Protein AF-A0A1E3W5B1-F1 (afdb_monomer)

Radius of gyration: 24.75 Å; Cα contacts (8 Å, |Δi|>4): 120; chains: 1; bounding box: 53×72×86 Å

Solvent-accessible surface area (backbone atoms only — not comparable to full-atom values): 10137 Å² total; per-residue (Å²): 120,73,72,61,54,55,68,72,64,41,60,76,77,56,90,62,37,75,67,52,51,51,52,49,50,53,50,48,67,54,45,44,39,17,53,52,32,38,52,52,51,51,52,51,52,50,51,52,52,49,53,50,52,49,29,54,76,68,72,66,50,91,60,82,78,82,65,71,87,73,70,74,69,62,62,66,54,56,54,52,40,53,50,20,50,61,38,34,74,42,81,63,70,65,6,44,53,19,26,20,51,30,25,42,45,46,53,56,26,26,54,44,15,50,50,51,53,55,58,75,42,65,90,49,95,59,39,69,62,54,53,50,52,51,51,50,39,38,73,75,35,66,67,51,36,51,56,36,16,53,54,18,57,44,39,64,77,64,41,56,68,62,60,75,64,55,72,80,82,76,81,72,78,87,77,85,79,83,133

Organism: NCBI:txid1774968

Secondary structure (DSSP, 8-state):
-HHHHHHHTTTTTSS--HHHHHHHHHHHHHHHHHHHHHHHHHHHHHHHHHHHHHHHHTT--SSPPP-GGG----THHHHHHHHHHHHHTSSSHHHHHHHHHHHHHHHHHHHHHHHHHHHHTTT-TTHHHHHHHHHHHHHH-HHHHHHHHHHHHHHHHH-HHHHHTPPP-----------

Mean predicted aligned error: 12.01 Å

Sequence (179 aa):
MLPLIHDTLGANEGVWTEEATENLRMLLTRALPAVIAIVWITIALFNMWLAGTIAKGSGHALRPWPDFHTLEIPNVMVIAFALSLALSFLPGIVGLVATGFAGAFLIAYLLQGLAVIHFYTLGMPFRTAMLAVLYFAVLFLGWVAIIVAILGLGEPVFGLRARGNAPPSQDIPDNDKHD

Foldseek 3Di:
DVVVVCVVVCVCPPDDDPVNVVVVVVVCQLQVLLVVLLVVVVVVVVVVVVVQVVCVVVVNPPDDDDDPLPDDDAPVVLVVLVVLVVQLPDDDDSVSVSSNVNSNLLVVLLVQLLSVVVVVLPPPPCSVVVNVVLVVCVVVPVVSSNVSSVSSSVCNVPVVVVVVPDDPPPPPPPPPPDD

pLDDT: mean 78.86, std 13.5, range [42.41, 94.81]

Structure (mmCIF, N/CA/C/O backbone):
data_AF-A0A1E3W5B1-F1
#
_entry.id   AF-A0A1E3W5B1-F1
#
loop_
_atom_site.group_PDB
_atom_site.id
_atom_site.type_symbol
_atom_site.label_atom_id
_atom_site.label_alt_id
_atom_site.label_comp_id
_atom_site.label_asym_id
_atom_site.label_entity_id
_atom_site.label_seq_id
_atom_site.pdbx_PDB_ins_code
_atom_site.Cartn_x
_atom_site.Cartn_y
_atom_site.Cartn_z
_atom_site.occupancy
_atom_site.B_iso_or_equiv
_atom_site.auth_seq_id
_atom_site.auth_comp_id
_atom_site.auth_asym_id
_atom_site.auth_atom_id
_atom_site.pdbx_PDB_model_num
ATOM 1 N N . MET A 1 1 ? 18.157 29.696 -39.943 1.00 52.31 1 MET A N 1
ATOM 2 C CA . MET A 1 1 ? 18.456 30.371 -38.659 1.00 52.31 1 MET A CA 1
ATOM 3 C C . MET A 1 1 ? 17.865 29.634 -37.454 1.00 52.31 1 MET A C 1
ATOM 5 O O . MET A 1 1 ? 18.548 29.557 -36.451 1.00 52.31 1 MET A O 1
ATOM 9 N N . LEU A 1 2 ? 16.661 29.045 -37.536 1.00 58.84 2 LEU A N 1
ATOM 10 C CA . LEU A 1 2 ? 16.065 28.266 -36.434 1.00 58.84 2 LEU A CA 1
ATOM 11 C C . LEU A 1 2 ? 16.728 26.899 -36.095 1.00 58.84 2 LEU A C 1
ATOM 13 O O . LEU A 1 2 ? 16.769 26.575 -34.913 1.00 58.84 2 LEU A O 1
ATOM 17 N N . PRO A 1 3 ? 17.289 26.109 -37.042 1.00 60.03 3 PRO A N 1
ATOM 18 C CA . PRO A 1 3 ? 17.898 24.814 -36.695 1.00 60.03 3 PRO A CA 1
ATOM 19 C C . PRO A 1 3 ? 19.236 24.948 -35.952 1.00 60.03 3 PRO A C 1
ATOM 21 O O . PRO A 1 3 ? 19.587 24.079 -35.169 1.00 60.03 3 PRO A O 1
ATOM 24 N N . LEU A 1 4 ? 19.942 26.074 -36.119 1.00 61.53 4 LEU A N 1
ATOM 25 C CA . LEU A 1 4 ? 21.225 26.313 -35.450 1.00 61.53 4 LEU A CA 1
ATOM 26 C C . LEU A 1 4 ? 21.062 26.526 -33.934 1.00 61.53 4 LEU A C 1
ATOM 28 O O . LEU A 1 4 ? 21.971 26.226 -33.173 1.00 61.53 4 LEU A O 1
ATOM 32 N N . ILE A 1 5 ? 19.898 27.018 -33.491 1.00 60.03 5 ILE A N 1
ATOM 33 C CA . ILE A 1 5 ? 19.617 27.274 -32.070 1.00 60.03 5 ILE A CA 1
ATOM 34 C C . ILE A 1 5 ? 19.398 25.952 -31.316 1.00 60.03 5 ILE A C 1
ATOM 36 O O . ILE A 1 5 ? 19.828 25.826 -30.172 1.00 60.03 5 ILE A O 1
ATOM 40 N N . HIS A 1 6 ? 18.799 24.948 -31.969 1.00 58.06 6 HIS A N 1
ATOM 41 C CA . HIS A 1 6 ? 18.579 23.619 -31.389 1.00 58.06 6 HIS A CA 1
ATOM 42 C C . HIS A 1 6 ? 19.892 22.873 -31.105 1.00 58.06 6 HIS A C 1
ATOM 44 O O . HIS A 1 6 ? 20.027 22.291 -30.029 1.00 58.06 6 HIS A O 1
ATOM 50 N N . ASP A 1 7 ? 20.872 22.963 -32.009 1.00 62.00 7 ASP A N 1
ATOM 51 C CA . ASP A 1 7 ? 22.178 22.314 -31.833 1.00 62.00 7 ASP A CA 1
ATOM 52 C C . ASP A 1 7 ? 23.061 23.043 -30.801 1.00 62.00 7 ASP A C 1
ATOM 54 O O . ASP A 1 7 ? 23.791 22.407 -30.046 1.00 62.00 7 ASP A O 1
ATOM 58 N N . THR A 1 8 ? 22.965 24.376 -30.691 1.00 61.03 8 THR A N 1
ATOM 59 C CA . THR A 1 8 ? 23.765 25.163 -29.725 1.00 61.03 8 THR A CA 1
ATOM 60 C C . THR A 1 8 ? 23.281 25.090 -28.273 1.00 61.03 8 THR A C 1
ATOM 62 O O . THR A 1 8 ? 24.035 25.439 -27.367 1.00 61.03 8 THR A O 1
ATOM 65 N N . LEU A 1 9 ? 22.037 24.661 -28.029 1.00 61.06 9 LEU A N 1
ATOM 66 C CA . LEU A 1 9 ? 21.445 24.591 -26.685 1.00 61.06 9 LEU A CA 1
ATOM 67 C C . LEU A 1 9 ? 21.727 23.271 -25.954 1.00 61.06 9 LEU A C 1
ATOM 69 O O . LEU A 1 9 ? 21.214 23.076 -24.853 1.00 61.06 9 LEU A O 1
ATOM 73 N N . GLY A 1 10 ? 22.503 22.353 -26.544 1.00 55.62 10 GLY A N 1
ATOM 74 C CA . GLY A 1 10 ? 22.766 21.048 -25.933 1.00 55.62 10 GLY A CA 1
ATOM 75 C C . GLY A 1 10 ? 21.481 20.262 -25.651 1.00 55.62 10 GLY A C 1
ATOM 76 O O . GLY A 1 10 ? 21.458 19.428 -24.750 1.00 55.62 10 GLY A O 1
ATOM 77 N N . ALA A 1 11 ? 20.404 20.522 -26.407 1.00 58.53 11 ALA A N 1
ATOM 78 C CA . ALA A 1 11 ? 19.101 19.877 -26.223 1.00 58.53 11 ALA A CA 1
ATOM 79 C C . ALA A 1 11 ? 19.184 18.343 -26.345 1.00 58.53 11 ALA A C 1
ATOM 81 O O . ALA A 1 11 ? 18.352 17.637 -25.782 1.00 58.53 11 ALA A O 1
ATOM 82 N N . ASN A 1 12 ? 20.228 17.847 -27.018 1.00 56.19 12 ASN A N 1
ATOM 83 C CA . ASN A 1 12 ? 20.530 16.428 -27.191 1.00 56.19 12 ASN A CA 1
ATOM 84 C C . ASN A 1 12 ? 21.587 15.908 -26.186 1.00 56.19 12 ASN A C 1
ATOM 86 O O . ASN A 1 12 ? 21.781 14.700 -26.085 1.00 56.19 12 ASN A O 1
ATOM 90 N N . GLU A 1 13 ? 22.273 16.789 -25.444 1.00 62.12 13 GLU A N 1
ATOM 91 C CA . GLU A 1 13 ? 23.395 16.446 -24.545 1.00 62.12 13 GLU A CA 1
ATOM 92 C C . GLU A 1 13 ? 23.054 16.535 -23.045 1.00 62.12 13 GLU A C 1
ATOM 94 O O . GLU A 1 13 ? 23.865 16.166 -22.197 1.00 62.12 13 GLU A O 1
ATOM 99 N N . GLY A 1 14 ? 21.845 16.966 -22.677 1.00 65.44 14 GLY A N 1
ATOM 100 C CA . GLY A 1 14 ? 21.437 17.108 -21.279 1.00 65.44 14 GLY A CA 1
ATOM 101 C C . GLY A 1 14 ? 20.090 16.455 -20.984 1.00 65.44 14 GLY A C 1
ATOM 102 O O . GLY A 1 14 ? 19.049 16.959 -21.388 1.00 65.44 14 GLY A O 1
ATOM 103 N N . VAL A 1 15 ? 20.101 15.374 -20.199 1.00 62.16 15 VAL A N 1
ATOM 104 C CA . VAL A 1 15 ? 18.938 14.755 -19.518 1.00 62.16 15 VAL A CA 1
ATOM 105 C C . VAL A 1 15 ? 17.941 13.977 -20.401 1.00 62.16 15 VAL A C 1
ATOM 107 O O . VAL A 1 15 ? 17.484 12.922 -19.967 1.00 62.16 15 VAL A O 1
ATOM 110 N N . TRP A 1 16 ? 17.626 14.414 -21.623 1.00 68.38 16 TRP A N 1
ATOM 111 C CA . TRP A 1 16 ? 16.605 13.782 -22.481 1.00 68.38 16 TRP A CA 1
ATOM 112 C C . TRP A 1 16 ? 17.211 13.011 -23.664 1.00 68.38 16 TRP A C 1
ATOM 114 O O . TRP A 1 16 ? 16.984 13.350 -24.821 1.00 68.38 16 TRP A O 1
ATOM 124 N N . THR A 1 17 ? 17.994 11.968 -23.384 1.00 82.88 17 THR A N 1
ATOM 125 C CA . THR A 1 17 ? 18.514 11.072 -24.433 1.00 82.88 17 THR A CA 1
ATOM 126 C C . THR A 1 17 ? 17.414 10.146 -24.977 1.00 82.88 17 THR A C 1
ATOM 128 O O . THR A 1 17 ? 16.441 9.845 -24.279 1.00 82.88 17 THR A O 1
ATOM 131 N N . GLU A 1 18 ? 17.557 9.643 -26.210 1.00 81.69 18 GLU A N 1
ATOM 132 C CA . GLU A 1 18 ? 16.629 8.636 -26.769 1.00 81.69 18 GLU A CA 1
ATOM 133 C C . GLU A 1 18 ? 16.539 7.394 -25.866 1.00 81.69 18 GLU A C 1
ATOM 135 O O . GLU A 1 18 ? 15.459 6.866 -25.609 1.00 81.69 18 GLU A O 1
ATOM 140 N N . GLU A 1 19 ? 17.663 6.997 -25.272 1.00 84.81 19 GLU A N 1
ATOM 141 C CA . GLU A 1 19 ? 17.716 5.922 -24.284 1.00 84.81 19 GLU A CA 1
ATOM 142 C C . GLU A 1 19 ? 16.933 6.263 -23.002 1.00 84.81 19 GLU A C 1
ATOM 144 O O . GLU A 1 19 ? 16.160 5.442 -22.505 1.00 84.81 19 GLU A O 1
ATOM 149 N N . ALA A 1 20 ? 17.080 7.483 -22.469 1.00 85.50 20 ALA A N 1
ATOM 150 C CA . ALA A 1 20 ? 16.348 7.921 -21.280 1.00 85.50 20 ALA A CA 1
ATOM 151 C C . ALA A 1 20 ? 14.834 7.979 -21.530 1.00 85.50 20 ALA A C 1
ATOM 153 O O . ALA A 1 20 ? 14.051 7.592 -20.659 1.00 85.50 20 ALA A O 1
ATOM 154 N N . THR A 1 21 ? 14.414 8.420 -22.718 1.00 87.00 21 THR A N 1
ATOM 155 C CA . THR A 1 21 ? 12.992 8.481 -23.082 1.00 87.00 21 THR A CA 1
ATOM 156 C C . THR A 1 21 ? 12.381 7.091 -23.250 1.00 87.00 21 THR A C 1
ATOM 158 O O . THR A 1 21 ? 11.285 6.857 -22.735 1.00 87.00 21 THR A O 1
ATOM 161 N N . GLU A 1 22 ? 13.087 6.139 -23.866 1.00 88.81 22 GLU A N 1
ATOM 162 C CA . GLU A 1 22 ? 12.605 4.759 -24.001 1.00 88.81 22 GLU A CA 1
ATOM 163 C C . GLU A 1 22 ? 12.557 4.033 -22.647 1.00 88.81 22 GLU A C 1
ATOM 165 O O . GLU A 1 22 ? 11.561 3.380 -22.320 1.00 88.81 22 GLU A O 1
ATOM 170 N N . ASN A 1 23 ? 13.569 4.222 -21.796 1.00 88.75 23 ASN A N 1
ATOM 171 C CA . ASN A 1 23 ? 13.571 3.680 -20.436 1.00 88.75 23 ASN A CA 1
ATOM 172 C C . ASN A 1 23 ? 12.419 4.249 -19.597 1.00 88.75 23 ASN A C 1
ATOM 174 O O . ASN A 1 23 ? 11.694 3.495 -18.942 1.00 88.75 23 ASN A O 1
ATOM 178 N N . LEU A 1 24 ? 12.195 5.566 -19.650 1.00 88.56 24 LEU A N 1
ATOM 179 C CA . LEU A 1 24 ? 11.075 6.210 -18.966 1.00 88.56 24 LEU A CA 1
ATOM 180 C C . LEU A 1 24 ? 9.736 5.683 -19.486 1.00 88.56 24 LEU A C 1
ATOM 182 O O . LEU A 1 24 ? 8.854 5.355 -18.695 1.00 88.56 24 LEU A O 1
ATOM 186 N N . ARG A 1 25 ? 9.583 5.547 -20.805 1.00 90.38 25 ARG A N 1
ATOM 187 C CA . ARG A 1 25 ? 8.377 4.996 -21.426 1.00 90.38 25 ARG A CA 1
ATOM 188 C C . ARG A 1 25 ? 8.104 3.572 -20.952 1.00 90.38 25 ARG A C 1
ATOM 190 O O . ARG A 1 25 ? 6.962 3.269 -20.596 1.00 90.38 25 ARG A O 1
ATOM 197 N N . MET A 1 26 ? 9.119 2.711 -20.916 1.00 88.00 26 MET A N 1
ATOM 198 C CA . MET A 1 26 ? 8.985 1.348 -20.399 1.00 88.00 26 MET A CA 1
ATOM 199 C C . MET A 1 26 ? 8.575 1.335 -18.927 1.00 88.00 26 MET A C 1
ATOM 201 O O . MET A 1 26 ? 7.645 0.611 -18.561 1.00 88.00 26 MET A O 1
ATOM 205 N N . LEU A 1 27 ? 9.233 2.144 -18.092 1.00 88.06 27 LEU A N 1
ATOM 206 C CA . LEU A 1 27 ? 8.927 2.246 -16.665 1.00 88.06 27 LEU A CA 1
ATOM 207 C C . LEU A 1 27 ? 7.495 2.728 -16.434 1.00 88.06 27 LEU A C 1
ATOM 209 O O . LEU A 1 27 ? 6.751 2.084 -15.695 1.00 88.06 27 LEU A O 1
ATOM 213 N N . LEU A 1 28 ? 7.081 3.803 -17.107 1.00 88.62 28 LEU A N 1
ATOM 214 C CA . LEU A 1 28 ? 5.722 4.329 -17.016 1.00 88.62 28 LEU A CA 1
ATOM 215 C C . LEU A 1 28 ? 4.711 3.284 -17.484 1.00 88.62 28 LEU A C 1
ATOM 217 O O . LEU A 1 28 ? 3.784 2.969 -16.750 1.00 88.62 28 LEU A O 1
ATOM 221 N N . THR A 1 29 ? 4.914 2.673 -18.651 1.00 90.25 29 THR A N 1
ATOM 222 C CA . THR A 1 29 ? 3.971 1.684 -19.199 1.00 90.25 29 THR A CA 1
ATOM 223 C C . THR A 1 29 ? 3.791 0.486 -18.265 1.00 90.25 29 THR A C 1
ATOM 225 O O . THR A 1 29 ? 2.669 0.019 -18.082 1.00 90.25 29 THR A O 1
ATOM 228 N N . ARG A 1 30 ? 4.869 0.007 -17.629 1.00 88.81 30 ARG A N 1
ATOM 229 C CA . ARG A 1 30 ? 4.801 -1.115 -16.681 1.00 88.81 30 ARG A CA 1
ATOM 230 C C . ARG A 1 30 ? 4.226 -0.725 -15.324 1.00 88.81 30 ARG A C 1
ATOM 232 O O . ARG A 1 30 ? 3.493 -1.521 -14.749 1.00 88.81 30 ARG A O 1
ATOM 239 N N . ALA A 1 31 ? 4.543 0.461 -14.808 1.00 88.44 31 ALA A N 1
ATOM 240 C CA . ALA A 1 31 ? 4.107 0.899 -13.482 1.00 88.44 31 ALA A CA 1
ATOM 241 C C . ALA A 1 31 ? 2.675 1.459 -13.470 1.00 88.44 31 ALA A C 1
ATOM 243 O O . ALA A 1 31 ? 1.987 1.362 -12.452 1.00 88.44 31 ALA A O 1
ATOM 244 N N . LEU A 1 32 ? 2.211 2.019 -14.592 1.00 91.94 32 LEU A N 1
ATOM 245 C CA . LEU A 1 32 ? 0.909 2.678 -14.720 1.00 91.94 32 LEU A CA 1
ATOM 246 C C . LEU A 1 32 ? -0.261 1.830 -14.195 1.00 91.94 32 LEU A C 1
ATOM 248 O O . LEU A 1 32 ? -1.027 2.360 -13.391 1.00 91.94 32 LEU A O 1
ATOM 252 N N . PRO A 1 33 ? -0.408 0.537 -14.553 1.00 92.75 33 PRO A N 1
ATOM 253 C CA . PRO A 1 33 ? -1.506 -0.279 -14.039 1.00 92.75 33 PRO A CA 1
ATOM 254 C C . PRO A 1 33 ? -1.541 -0.362 -12.509 1.00 92.75 33 PRO A C 1
ATOM 256 O O . PRO A 1 33 ? -2.614 -0.239 -11.919 1.00 92.75 33 PRO A O 1
ATOM 259 N N . ALA A 1 34 ? -0.382 -0.521 -11.858 1.00 92.56 34 ALA A N 1
ATOM 260 C CA . ALA A 1 34 ? -0.300 -0.566 -10.398 1.00 92.56 34 ALA A CA 1
ATOM 261 C C . ALA A 1 34 ? -0.676 0.781 -9.779 1.00 92.56 34 ALA A C 1
ATOM 263 O O . ALA A 1 34 ? -1.476 0.821 -8.848 1.00 92.56 34 ALA A O 1
ATOM 264 N N . VAL A 1 35 ? -0.139 1.884 -10.310 1.00 92.12 35 VAL A N 1
ATOM 265 C CA . VAL A 1 35 ? -0.437 3.238 -9.817 1.00 92.12 35 VAL A CA 1
ATOM 266 C C . VAL A 1 35 ? -1.930 3.538 -9.936 1.00 92.12 35 VAL A C 1
ATOM 268 O O . VAL A 1 35 ? -2.542 4.007 -8.979 1.00 92.12 35 VAL A O 1
ATOM 271 N N . ILE A 1 36 ? -2.536 3.213 -11.079 1.00 94.50 36 ILE A N 1
ATOM 272 C CA . ILE A 1 36 ? -3.972 3.390 -11.314 1.00 94.50 36 ILE A CA 1
ATOM 273 C C . ILE A 1 36 ? -4.782 2.566 -10.309 1.00 94.50 36 ILE A C 1
ATOM 275 O O . ILE A 1 36 ? -5.696 3.105 -9.687 1.00 94.50 36 ILE A O 1
ATOM 279 N N . ALA A 1 37 ? -4.436 1.292 -10.103 1.00 94.19 37 ALA A N 1
ATOM 280 C CA . ALA A 1 37 ? -5.117 0.439 -9.130 1.00 94.19 37 ALA A CA 1
ATOM 281 C C . ALA A 1 37 ? -5.020 1.002 -7.703 1.00 94.19 37 ALA A C 1
ATOM 283 O O . ALA A 1 37 ? -6.032 1.096 -7.007 1.00 94.19 37 ALA A O 1
ATOM 284 N N . ILE A 1 38 ? -3.826 1.438 -7.292 1.00 92.12 38 ILE A N 1
ATOM 285 C CA . ILE A 1 38 ? -3.575 2.058 -5.986 1.00 92.12 38 ILE A CA 1
ATOM 286 C C . ILE A 1 38 ? -4.458 3.294 -5.792 1.00 92.12 38 ILE A C 1
ATOM 288 O O . ILE A 1 38 ? -5.150 3.406 -4.778 1.00 92.12 38 ILE A O 1
ATOM 292 N N . VAL A 1 39 ? -4.463 4.207 -6.767 1.00 92.31 39 VAL A N 1
ATOM 293 C CA . VAL A 1 39 ? -5.248 5.446 -6.709 1.00 92.31 39 VAL A CA 1
ATOM 294 C C . VAL A 1 39 ? -6.739 5.133 -6.615 1.00 92.31 39 VAL A C 1
ATOM 296 O O . VAL A 1 39 ? -7.412 5.643 -5.721 1.00 92.31 39 VAL A O 1
ATOM 299 N N . TRP A 1 40 ? -7.255 4.250 -7.472 1.00 94.81 40 TRP A N 1
ATOM 300 C CA . TRP A 1 40 ? -8.677 3.900 -7.477 1.00 94.81 40 TRP A CA 1
ATOM 301 C C . TRP A 1 40 ? -9.138 3.241 -6.184 1.00 94.81 40 TRP A C 1
ATOM 303 O O . TRP A 1 40 ? -10.192 3.602 -5.663 1.00 94.81 40 TRP A O 1
ATOM 313 N N . ILE A 1 41 ? -8.356 2.311 -5.639 1.00 92.88 41 ILE A N 1
ATOM 314 C CA . ILE A 1 41 ? -8.695 1.650 -4.376 1.00 92.88 41 ILE A CA 1
ATOM 315 C C . ILE A 1 41 ? -8.644 2.650 -3.226 1.00 92.88 41 ILE A C 1
ATOM 317 O O . ILE A 1 41 ? -9.540 2.657 -2.387 1.00 92.88 41 ILE A O 1
ATOM 321 N N . THR A 1 42 ? -7.656 3.545 -3.214 1.00 89.31 42 THR A N 1
ATOM 322 C CA . THR A 1 42 ? -7.558 4.605 -2.202 1.00 89.31 42 THR A CA 1
ATOM 323 C C . THR A 1 42 ? -8.779 5.525 -2.245 1.00 89.31 42 THR A C 1
ATOM 325 O O . THR A 1 42 ? -9.386 5.787 -1.207 1.00 89.31 42 THR A O 1
ATOM 328 N N . ILE A 1 43 ? -9.196 5.957 -3.439 1.00 93.00 43 ILE A N 1
ATOM 329 C CA . ILE A 1 43 ? -10.410 6.764 -3.629 1.00 93.00 43 ILE A CA 1
ATOM 330 C C . ILE A 1 43 ? -11.649 5.989 -3.170 1.00 93.00 43 ILE A C 1
ATOM 332 O O . ILE A 1 43 ? -12.480 6.535 -2.450 1.00 93.00 43 ILE A O 1
ATOM 336 N N . ALA A 1 44 ? -11.779 4.715 -3.543 1.00 92.44 44 ALA A N 1
ATOM 337 C CA . ALA A 1 44 ? -12.920 3.889 -3.156 1.00 92.44 44 ALA A CA 1
ATOM 338 C C . ALA A 1 44 ? -13.016 3.716 -1.630 1.00 92.44 44 ALA A C 1
ATOM 340 O O . ALA A 1 44 ? -14.097 3.866 -1.060 1.00 92.44 44 ALA A O 1
ATOM 341 N N . LEU A 1 45 ? -11.888 3.468 -0.960 1.00 89.88 45 LEU A N 1
ATOM 342 C CA . LEU A 1 45 ? -11.801 3.376 0.499 1.00 89.88 45 LEU A CA 1
ATOM 343 C C . LEU A 1 45 ? -12.165 4.700 1.171 1.00 89.88 45 LEU A C 1
ATOM 345 O O . LEU A 1 45 ? -12.933 4.710 2.133 1.00 89.88 45 LEU A O 1
ATOM 349 N N . PHE A 1 46 ? -11.651 5.814 0.648 1.00 87.38 46 PHE A N 1
ATOM 350 C CA . PHE A 1 46 ? -11.980 7.143 1.147 1.00 87.38 46 PHE A CA 1
ATOM 351 C C . PHE A 1 46 ? -13.473 7.447 0.992 1.00 87.38 46 PHE A C 1
ATOM 353 O O . PHE A 1 46 ? -14.115 7.875 1.948 1.00 87.38 46 PHE A O 1
ATOM 360 N N . ASN A 1 47 ? -14.051 7.145 -0.171 1.00 92.81 47 ASN A N 1
ATOM 361 C CA . ASN A 1 47 ? -15.478 7.311 -0.431 1.00 92.81 47 ASN A CA 1
ATOM 362 C C . ASN A 1 47 ? -16.325 6.443 0.504 1.00 92.81 47 ASN A C 1
ATOM 364 O O . ASN A 1 47 ? -17.319 6.922 1.046 1.00 92.81 47 ASN A O 1
ATOM 368 N N . MET A 1 48 ? -15.923 5.191 0.742 1.00 88.25 48 MET A N 1
ATOM 369 C CA . MET A 1 48 ? -16.604 4.295 1.678 1.00 88.25 48 MET A CA 1
ATOM 370 C C . MET A 1 48 ? -16.554 4.840 3.110 1.00 88.25 48 MET A C 1
ATOM 372 O O . MET A 1 48 ? -17.577 4.875 3.795 1.00 88.25 48 MET A O 1
ATOM 376 N N . TRP A 1 49 ? -15.386 5.306 3.557 1.00 87.75 49 TRP A N 1
ATOM 377 C CA . TRP A 1 49 ? -15.212 5.924 4.871 1.00 87.75 49 TRP A CA 1
ATOM 378 C C . TRP A 1 49 ? -16.046 7.202 5.029 1.00 87.75 49 TRP A C 1
ATOM 380 O O . TRP A 1 49 ? -16.720 7.383 6.049 1.00 87.75 49 TRP A O 1
ATOM 390 N N . LEU A 1 50 ? -16.045 8.066 4.013 1.00 87.06 50 LEU A N 1
ATOM 391 C CA . LEU A 1 50 ? -16.789 9.320 4.016 1.00 87.06 50 LEU A CA 1
ATOM 392 C C . LEU A 1 50 ? -18.298 9.061 4.046 1.00 87.06 50 LEU A C 1
ATOM 394 O O . LEU A 1 50 ? -18.993 9.598 4.908 1.00 87.06 50 LEU A O 1
ATOM 398 N N . ALA A 1 51 ? -18.793 8.175 3.176 1.00 87.50 51 ALA A N 1
ATOM 399 C CA . ALA A 1 51 ? -20.193 7.757 3.156 1.00 87.50 51 ALA A CA 1
ATOM 400 C C . ALA A 1 51 ? -20.629 7.185 4.511 1.00 87.50 51 ALA A C 1
ATOM 402 O O . ALA A 1 51 ? -21.693 7.521 5.022 1.00 87.50 51 ALA A O 1
ATOM 403 N N . GLY A 1 52 ? -19.774 6.376 5.134 1.00 86.38 52 GLY A N 1
ATOM 404 C CA . GLY A 1 52 ? -19.988 5.839 6.469 1.00 86.38 52 GLY A CA 1
ATOM 405 C C . GLY A 1 52 ? -20.095 6.873 7.575 1.00 86.38 52 GLY A C 1
ATOM 406 O O . GLY A 1 52 ? -20.987 6.807 8.420 1.00 86.38 52 GLY A O 1
ATOM 407 N N . THR A 1 53 ? -19.173 7.831 7.573 1.00 85.62 53 THR A N 1
ATOM 408 C CA . THR A 1 53 ? -19.127 8.917 8.555 1.00 85.62 53 THR A CA 1
ATOM 409 C C . THR A 1 53 ? -20.362 9.805 8.432 1.00 85.62 53 THR A C 1
ATOM 411 O O . THR A 1 53 ? -21.000 10.109 9.440 1.00 85.62 53 THR A O 1
ATOM 414 N N . ILE A 1 54 ? -20.752 10.142 7.200 1.00 88.00 54 ILE A N 1
ATOM 415 C CA . ILE A 1 54 ? -21.971 10.903 6.918 1.00 88.00 54 ILE A CA 1
ATOM 416 C C . ILE A 1 54 ? -23.205 10.104 7.352 1.00 88.00 54 ILE A C 1
ATOM 418 O O . ILE A 1 54 ? -24.011 10.623 8.114 1.00 88.00 54 ILE A O 1
ATOM 422 N N . ALA A 1 55 ? -23.335 8.829 6.972 1.00 89.38 55 ALA A N 1
ATOM 423 C CA . ALA A 1 55 ? -24.492 8.003 7.334 1.00 89.38 55 ALA A CA 1
ATOM 424 C C . ALA A 1 55 ? -24.684 7.871 8.855 1.00 89.38 55 ALA A C 1
ATOM 426 O O . ALA A 1 55 ? -25.816 7.934 9.339 1.00 89.38 55 ALA A O 1
ATOM 427 N N . LYS A 1 56 ? -23.586 7.740 9.617 1.00 86.00 56 LYS A N 1
ATOM 428 C CA . LYS A 1 56 ? -23.610 7.776 11.088 1.00 86.00 56 LYS A CA 1
ATOM 429 C C . LYS A 1 56 ? -24.073 9.126 11.621 1.00 86.00 56 LYS A C 1
ATOM 431 O O . LYS A 1 56 ? -24.964 9.163 12.461 1.00 86.00 56 LYS A O 1
ATOM 436 N N . GLY A 1 57 ? -23.471 10.217 11.141 1.00 86.38 57 GLY A N 1
ATOM 437 C CA . GLY A 1 57 ? -23.808 11.574 11.577 1.00 86.38 57 GLY A CA 1
ATOM 438 C C . GLY A 1 57 ? -25.244 11.970 11.229 1.00 86.38 57 GLY A C 1
ATOM 439 O O . GLY A 1 57 ? -25.888 12.687 11.985 1.00 86.38 57 GLY A O 1
ATOM 440 N N . SER A 1 58 ? -25.772 11.452 10.120 1.00 87.56 58 SER A N 1
ATOM 441 C CA . SER A 1 58 ? -27.140 11.685 9.661 1.00 87.56 58 SER A CA 1
ATOM 442 C C . SER A 1 58 ? -28.176 10.747 10.290 1.00 87.56 58 SER A C 1
ATOM 444 O O . SER A 1 58 ? -29.345 10.850 9.932 1.00 87.56 58 SER A O 1
ATOM 446 N N . GLY A 1 59 ? -27.790 9.804 11.158 1.00 83.81 59 GLY A N 1
ATOM 447 C CA . GLY A 1 59 ? -28.717 8.846 11.780 1.00 83.81 59 GLY A CA 1
ATOM 448 C C . GLY A 1 59 ? -29.321 7.801 10.827 1.00 83.81 59 GLY A C 1
ATOM 449 O O . GLY A 1 59 ? -30.205 7.053 11.227 1.00 83.81 59 GLY A O 1
ATOM 450 N N . HIS A 1 60 ? -28.837 7.716 9.584 1.00 83.12 60 HIS A N 1
ATOM 451 C CA . HIS A 1 60 ? -29.320 6.789 8.548 1.00 83.12 60 HIS A CA 1
ATOM 452 C C . HIS A 1 60 ? -28.430 5.540 8.410 1.00 83.12 60 HIS A C 1
ATOM 454 O O . HIS A 1 60 ? -28.471 4.834 7.401 1.00 83.12 60 HIS A O 1
ATOM 460 N N . ALA A 1 61 ? -27.580 5.262 9.400 1.00 80.62 61 ALA A N 1
ATOM 461 C CA . ALA A 1 61 ? -26.727 4.082 9.392 1.00 80.62 61 ALA A CA 1
ATOM 462 C C . ALA A 1 61 ? -27.575 2.804 9.544 1.00 80.62 61 ALA A C 1
ATOM 464 O O . ALA A 1 61 ? -27.995 2.453 10.641 1.00 80.62 61 ALA A O 1
ATOM 465 N N . LEU A 1 62 ? -27.793 2.091 8.432 1.00 78.62 62 LEU A N 1
ATOM 466 C CA . LEU A 1 62 ? -28.557 0.832 8.391 1.00 78.62 62 LEU A CA 1
ATOM 467 C C . LEU A 1 62 ? -27.906 -0.304 9.198 1.00 78.62 62 LEU A C 1
ATOM 469 O O . LEU A 1 62 ? -28.586 -1.228 9.635 1.00 78.62 62 LEU A O 1
ATOM 473 N N . ARG A 1 63 ? -26.581 -0.257 9.374 1.00 79.12 63 ARG A N 1
ATOM 474 C CA . ARG A 1 63 ? -25.799 -1.240 10.128 1.00 79.12 63 ARG A CA 1
ATOM 475 C C . ARG A 1 63 ? -24.758 -0.507 10.978 1.00 79.12 63 ARG A C 1
ATOM 477 O O . ARG A 1 63 ? -24.153 0.443 10.471 1.00 79.12 63 ARG A O 1
ATOM 484 N N . PRO A 1 64 ? -24.509 -0.932 12.2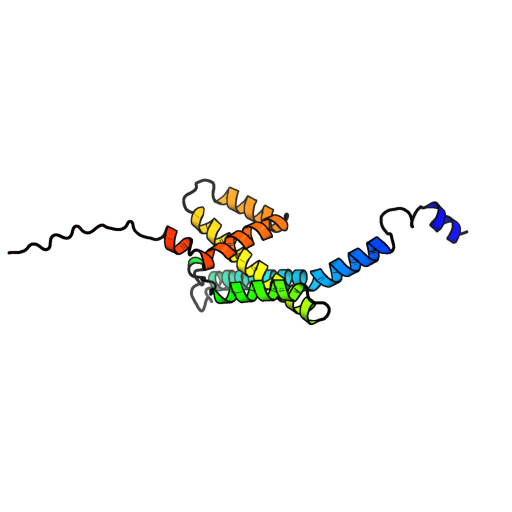34 1.00 78.88 64 PRO A N 1
ATOM 485 C CA . PRO A 1 64 ? -23.372 -0.438 12.999 1.00 78.88 64 PRO A CA 1
ATOM 486 C C . PRO A 1 64 ? -22.089 -0.645 12.196 1.00 78.88 64 PRO A C 1
ATOM 488 O O . PRO A 1 64 ? -21.940 -1.618 11.453 1.00 78.88 64 PRO A O 1
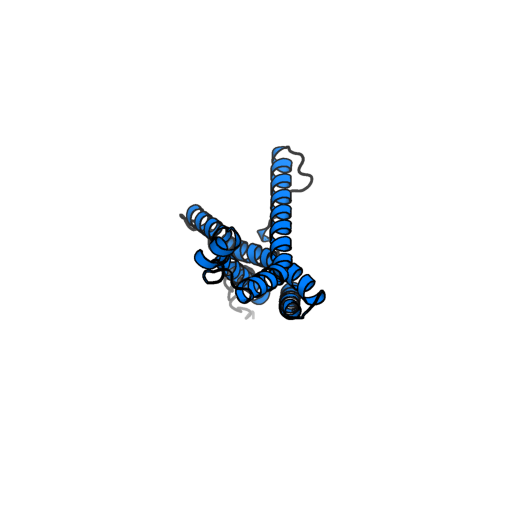ATOM 491 N N . TRP A 1 65 ? -21.184 0.317 12.306 1.00 72.94 65 TRP A N 1
ATOM 492 C CA . TRP A 1 65 ? -19.967 0.317 11.508 1.00 72.94 65 TRP A CA 1
ATOM 493 C C . TRP A 1 65 ? -19.134 -0.925 11.777 1.00 72.94 65 TRP A C 1
ATOM 495 O O . TRP A 1 65 ? -18.957 -1.264 12.948 1.00 72.94 65 TRP A O 1
ATOM 505 N N . PRO A 1 66 ? -18.611 -1.572 10.727 1.00 71.94 66 PRO A N 1
ATOM 506 C CA . PRO A 1 66 ? -17.743 -2.722 10.888 1.00 71.94 66 PRO A CA 1
ATOM 507 C C . PRO A 1 66 ? -16.564 -2.395 11.803 1.00 71.94 66 PRO A C 1
ATOM 509 O O . PRO A 1 66 ? -15.896 -1.372 11.626 1.00 71.94 66 PRO A O 1
ATOM 512 N N . ASP A 1 67 ? -16.311 -3.275 12.768 1.00 70.19 67 ASP A N 1
ATOM 513 C CA . ASP A 1 67 ? -15.097 -3.208 13.563 1.00 70.19 67 ASP A CA 1
ATOM 514 C C . ASP A 1 67 ? -13.924 -3.739 12.731 1.00 70.19 67 ASP A C 1
ATOM 516 O O . ASP A 1 67 ? -13.784 -4.943 12.499 1.00 70.19 67 ASP A O 1
ATOM 520 N N . PHE A 1 68 ? -13.075 -2.823 12.271 1.00 66.12 68 PHE A N 1
ATOM 521 C CA . PHE A 1 68 ? -11.894 -3.143 11.478 1.00 66.12 68 PHE A CA 1
ATOM 522 C C . PHE A 1 68 ? -10.844 -3.955 12.252 1.00 66.12 68 PHE A C 1
ATOM 524 O O . PHE A 1 68 ? -9.955 -4.526 11.624 1.00 66.12 68 PHE A O 1
ATOM 531 N N . HIS A 1 69 ? -10.947 -4.067 13.582 1.00 58.97 69 HIS A N 1
ATOM 532 C CA . HIS A 1 69 ? -10.085 -4.952 14.370 1.00 58.97 69 HIS A CA 1
ATOM 533 C C . HIS A 1 69 ? -10.326 -6.438 14.066 1.00 58.97 69 HIS A C 1
ATOM 535 O O . HIS A 1 69 ? -9.411 -7.243 14.224 1.00 58.97 69 HIS A O 1
ATOM 541 N N . THR A 1 70 ? -11.516 -6.782 13.565 1.00 64.69 70 THR A N 1
ATOM 542 C CA . THR A 1 70 ? -11.910 -8.156 13.202 1.00 64.69 70 THR A CA 1
ATOM 543 C C . THR A 1 70 ? -11.614 -8.523 11.744 1.00 64.69 70 THR A C 1
ATOM 545 O O . THR A 1 70 ? -11.925 -9.630 11.311 1.00 64.69 70 THR A O 1
ATOM 548 N N . LEU A 1 71 ? -11.023 -7.608 10.962 1.00 62.44 71 LEU A N 1
ATOM 549 C CA . LEU A 1 71 ? -10.621 -7.900 9.587 1.00 62.44 71 LEU A CA 1
ATOM 550 C C . LEU A 1 71 ? -9.424 -8.854 9.574 1.00 62.44 71 LEU A C 1
ATOM 552 O O . LEU A 1 71 ? -8.287 -8.463 9.853 1.00 62.44 71 LEU A O 1
ATOM 556 N N . GLU A 1 72 ? -9.691 -10.094 9.181 1.00 65.75 72 GLU A N 1
ATOM 557 C CA . GLU A 1 72 ? -8.683 -11.107 8.894 1.00 65.75 72 GLU A CA 1
ATOM 558 C C . GLU A 1 72 ? -8.597 -11.330 7.384 1.00 65.75 72 GLU A C 1
ATOM 560 O O . GLU A 1 72 ? -9.587 -11.639 6.717 1.00 65.75 72 GLU A O 1
ATOM 565 N N . ILE A 1 73 ? -7.400 -11.147 6.826 1.00 67.50 73 ILE A N 1
ATOM 566 C CA . ILE A 1 73 ? -7.136 -11.460 5.422 1.00 67.50 73 ILE A CA 1
ATOM 567 C C . ILE A 1 73 ? -6.829 -12.962 5.333 1.00 67.50 73 ILE A C 1
ATOM 569 O O . ILE A 1 73 ? -5.872 -13.402 5.971 1.00 67.50 73 ILE A O 1
ATOM 573 N N . PRO A 1 74 ? -7.577 -13.752 4.535 1.00 77.19 74 PRO A N 1
ATOM 574 C CA . PRO A 1 74 ? -7.316 -15.181 4.387 1.00 77.19 74 PRO A CA 1
ATOM 575 C C . PRO A 1 74 ? -5.900 -15.452 3.872 1.00 77.19 74 PRO A C 1
ATOM 577 O O . PRO A 1 74 ? -5.432 -14.776 2.952 1.00 77.19 74 PRO A O 1
ATOM 580 N N . ASN A 1 75 ? -5.255 -16.510 4.372 1.00 75.06 75 ASN A N 1
ATOM 581 C CA . ASN A 1 75 ? -3.891 -16.893 3.968 1.00 75.06 75 ASN A CA 1
ATOM 582 C C . ASN A 1 75 ? -3.755 -17.142 2.456 1.00 75.06 75 ASN A C 1
ATOM 584 O O . ASN A 1 75 ? -2.696 -16.904 1.878 1.00 75.06 75 ASN A O 1
ATOM 588 N N . VAL A 1 76 ? -4.844 -17.545 1.792 1.00 80.00 76 VAL A N 1
ATOM 589 C CA . VAL A 1 76 ? -4.912 -17.713 0.330 1.00 80.00 76 VAL A CA 1
ATOM 590 C C . VAL A 1 76 ? -4.541 -16.423 -0.410 1.00 80.00 76 VAL A C 1
ATOM 592 O O . VAL A 1 76 ? -3.935 -16.481 -1.480 1.00 80.00 76 VAL A O 1
ATOM 595 N N . MET A 1 77 ? -4.820 -15.252 0.167 1.00 83.44 77 MET A N 1
ATOM 596 C CA . MET A 1 77 ? -4.504 -13.977 -0.479 1.00 83.44 77 MET A CA 1
ATOM 597 C C . MET A 1 77 ? -3.008 -13.673 -0.503 1.00 83.44 77 MET A C 1
ATOM 599 O O . MET A 1 77 ? -2.559 -12.978 -1.410 1.00 83.44 77 MET A O 1
ATOM 603 N N . VAL A 1 78 ? -2.219 -14.257 0.408 1.00 84.88 78 VAL A N 1
ATOM 604 C CA . VAL A 1 78 ? -0.751 -14.143 0.365 1.00 84.88 78 VAL A CA 1
ATOM 605 C C . VAL A 1 78 ? -0.222 -14.847 -0.881 1.00 84.88 78 VAL A C 1
ATOM 607 O O . VAL A 1 78 ? 0.615 -14.304 -1.601 1.00 84.88 78 VAL A O 1
ATOM 610 N N . ILE A 1 79 ? -0.773 -16.026 -1.183 1.00 85.88 79 ILE A N 1
ATOM 611 C CA . ILE A 1 79 ? -0.444 -16.785 -2.393 1.00 85.88 79 ILE A CA 1
ATOM 612 C C . ILE A 1 79 ? -0.900 -16.012 -3.634 1.00 85.88 79 ILE A C 1
ATOM 614 O O . ILE A 1 79 ? -0.129 -15.876 -4.580 1.00 85.88 79 ILE A O 1
ATOM 618 N N . ALA A 1 80 ? -2.115 -15.456 -3.624 1.00 89.25 80 ALA A N 1
ATOM 619 C CA . ALA A 1 80 ? -2.624 -14.652 -4.735 1.00 89.25 80 ALA A CA 1
ATOM 620 C C . ALA A 1 80 ? -1.744 -13.420 -5.012 1.00 89.25 80 ALA A C 1
ATOM 622 O O . ALA A 1 80 ? -1.450 -13.123 -6.169 1.00 89.25 80 ALA A O 1
ATOM 623 N N . PHE A 1 81 ? -1.262 -12.745 -3.966 1.00 89.69 81 PHE A N 1
ATOM 624 C CA . PHE A 1 81 ? -0.339 -11.625 -4.107 1.00 89.69 81 PHE A CA 1
ATOM 625 C C . PHE A 1 81 ? 1.021 -12.053 -4.659 1.00 89.69 81 PHE A C 1
ATOM 627 O O . PHE A 1 81 ? 1.514 -11.436 -5.602 1.00 89.69 81 PHE A O 1
ATOM 634 N N . ALA A 1 82 ? 1.602 -13.134 -4.132 1.00 89.81 82 ALA A N 1
ATOM 635 C CA . ALA A 1 82 ? 2.865 -13.674 -4.628 1.00 89.81 82 ALA A CA 1
ATOM 636 C C . ALA A 1 82 ? 2.768 -14.088 -6.106 1.00 89.81 82 ALA A C 1
ATOM 638 O O . ALA A 1 82 ? 3.655 -13.768 -6.896 1.00 89.81 82 ALA A O 1
ATOM 639 N N . LEU A 1 83 ? 1.663 -14.731 -6.500 1.00 93.25 83 LEU A N 1
ATOM 640 C CA . LEU A 1 83 ? 1.378 -15.068 -7.895 1.00 93.25 83 LEU A CA 1
ATOM 641 C C . LEU A 1 83 ? 1.231 -13.817 -8.759 1.00 93.25 83 LEU A C 1
ATOM 643 O O . LEU A 1 83 ? 1.804 -13.758 -9.841 1.00 93.25 83 LEU A O 1
ATOM 647 N N . SER A 1 84 ? 0.510 -12.803 -8.284 1.00 92.44 84 SER A N 1
ATOM 648 C CA . SER A 1 84 ? 0.350 -11.535 -8.999 1.00 92.44 84 SER A CA 1
ATOM 649 C C . SER A 1 84 ? 1.688 -10.826 -9.213 1.00 92.44 84 SER A C 1
ATOM 651 O O . SER A 1 84 ? 1.954 -10.324 -10.302 1.00 92.44 84 SER A O 1
ATOM 653 N N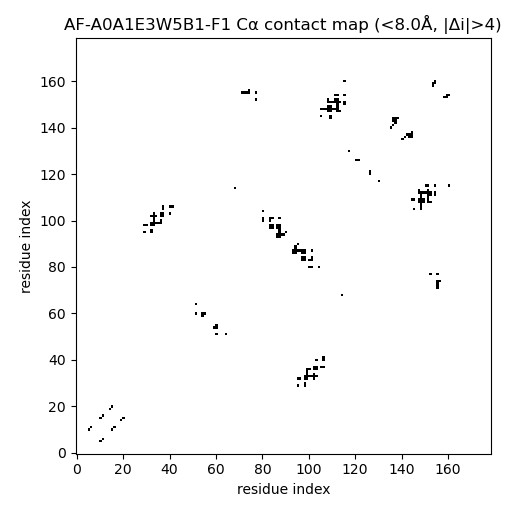 . LEU A 1 85 ? 2.558 -10.817 -8.201 1.00 92.44 85 LEU A N 1
ATOM 654 C CA . LEU A 1 85 ? 3.913 -10.285 -8.319 1.00 92.44 85 LEU A CA 1
ATOM 655 C C . LEU A 1 85 ? 4.750 -11.099 -9.304 1.00 92.44 85 LEU A C 1
ATOM 657 O O . LEU A 1 85 ? 5.381 -10.518 -10.179 1.00 92.44 85 LEU A O 1
ATOM 661 N N . ALA A 1 86 ? 4.731 -12.428 -9.217 1.00 93.56 86 ALA A N 1
ATOM 662 C CA . ALA A 1 86 ? 5.468 -13.285 -10.142 1.00 93.56 86 ALA A CA 1
ATOM 663 C C . ALA A 1 86 ? 5.003 -13.089 -11.597 1.00 93.56 86 ALA A C 1
ATOM 665 O O . ALA A 1 86 ? 5.822 -12.954 -12.505 1.00 93.56 86 ALA A O 1
ATOM 666 N N . LEU A 1 87 ? 3.689 -12.997 -11.812 1.00 93.75 87 LEU A N 1
ATOM 667 C CA . LEU A 1 87 ? 3.093 -12.769 -13.125 1.00 93.75 87 LEU A CA 1
ATOM 668 C C . LEU A 1 87 ? 3.386 -11.367 -13.674 1.00 93.75 87 LEU A C 1
ATOM 670 O O . LEU A 1 87 ? 3.448 -11.208 -14.888 1.00 93.75 87 LEU A O 1
ATOM 674 N N . SER A 1 88 ? 3.627 -10.370 -12.817 1.00 92.06 88 SER A N 1
ATOM 675 C CA . SER A 1 88 ? 3.967 -9.004 -13.249 1.00 92.06 88 SER A CA 1
ATOM 676 C C . SER A 1 88 ? 5.271 -8.918 -14.057 1.00 92.06 88 SER A C 1
ATOM 678 O O . SER A 1 88 ? 5.452 -7.989 -14.844 1.00 92.06 88 SER A O 1
ATOM 680 N N . PHE A 1 89 ? 6.161 -9.910 -13.921 1.00 90.94 89 PHE A N 1
ATOM 681 C CA . PHE A 1 89 ? 7.407 -9.994 -14.688 1.00 90.94 89 PHE A CA 1
ATOM 682 C C . PHE A 1 89 ? 7.213 -10.532 -16.112 1.00 90.94 89 PHE A C 1
ATOM 684 O O . PHE A 1 89 ? 8.135 -10.436 -16.926 1.00 90.94 89 PHE A O 1
ATOM 691 N N . LEU A 1 90 ? 6.042 -11.094 -16.436 1.00 92.19 90 LEU A N 1
ATOM 692 C CA . LEU A 1 90 ? 5.759 -11.568 -17.788 1.00 92.19 90 LEU A CA 1
ATOM 693 C C . LEU A 1 90 ? 5.599 -10.385 -18.755 1.00 92.19 90 LEU A C 1
ATOM 695 O O . LEU A 1 90 ? 5.027 -9.352 -18.403 1.00 92.19 90 LEU A O 1
ATOM 699 N N . PRO A 1 91 ? 6.053 -10.526 -20.009 1.00 87.56 91 PRO A N 1
ATOM 700 C CA . PRO A 1 91 ? 5.798 -9.524 -21.030 1.00 87.56 91 PRO A CA 1
ATOM 701 C C . PRO A 1 91 ? 4.330 -9.540 -21.487 1.00 87.56 91 PRO A C 1
ATOM 703 O O . PRO A 1 91 ? 3.629 -10.551 -21.412 1.00 87.56 91 PRO A O 1
ATOM 706 N N . GLY A 1 92 ? 3.877 -8.409 -22.029 1.00 89.06 92 GLY A N 1
ATOM 707 C CA . GLY A 1 92 ? 2.555 -8.274 -22.642 1.00 89.06 92 GLY A CA 1
ATOM 708 C C . GLY A 1 92 ? 1.418 -8.002 -21.652 1.00 89.06 92 GLY A C 1
ATOM 709 O O . GLY A 1 92 ? 1.624 -7.519 -20.538 1.00 89.06 92 GLY A O 1
ATOM 710 N N . ILE A 1 93 ? 0.187 -8.281 -22.091 1.00 90.62 93 ILE A N 1
ATOM 711 C CA . ILE A 1 93 ? -1.037 -7.914 -21.361 1.00 90.62 93 ILE A CA 1
ATOM 712 C C . ILE A 1 93 ? -1.183 -8.643 -20.022 1.00 90.62 93 ILE A C 1
ATOM 714 O O . ILE A 1 93 ? -1.667 -8.057 -19.060 1.00 90.62 93 ILE A O 1
ATOM 718 N N . VAL A 1 94 ? -0.725 -9.896 -19.937 1.00 92.69 94 VAL A N 1
ATOM 719 C CA . VAL A 1 94 ? -0.803 -10.697 -18.705 1.00 92.69 94 VAL A CA 1
ATOM 720 C C . VAL A 1 94 ? 0.014 -10.043 -17.592 1.00 92.69 94 VAL A C 1
ATOM 722 O O . VAL A 1 94 ? -0.501 -9.874 -16.489 1.00 92.69 94 VAL A O 1
ATOM 725 N N . GLY A 1 95 ? 1.239 -9.602 -17.899 1.00 91.81 95 GLY A N 1
ATOM 726 C CA . GLY A 1 95 ? 2.073 -8.866 -16.952 1.00 91.81 95 GLY A CA 1
ATOM 727 C C . GLY A 1 95 ? 1.441 -7.549 -16.524 1.00 91.81 95 GLY A C 1
ATOM 728 O O . GLY A 1 95 ? 1.354 -7.277 -15.334 1.00 91.81 95 GLY A O 1
ATOM 729 N N . LEU A 1 96 ? 0.901 -6.768 -17.467 1.00 92.19 96 LEU A N 1
ATOM 730 C CA . LEU A 1 96 ? 0.226 -5.498 -17.163 1.00 92.19 96 LEU A CA 1
ATOM 731 C C . LEU A 1 96 ? -0.971 -5.676 -16.216 1.00 92.19 96 LEU A C 1
ATOM 733 O O . LEU A 1 96 ? -1.120 -4.918 -15.256 1.00 92.19 96 LEU A O 1
ATOM 737 N N . VAL A 1 97 ? -1.807 -6.689 -16.460 1.00 93.44 97 VAL A N 1
ATOM 738 C CA 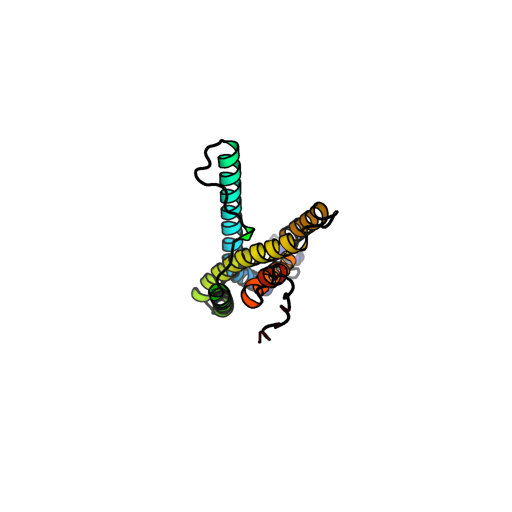. VAL A 1 97 ? -2.953 -7.018 -15.599 1.00 93.44 97 VAL A CA 1
ATOM 739 C C . VAL A 1 97 ? -2.475 -7.462 -14.216 1.00 93.44 97 VAL A C 1
ATOM 741 O O . VAL A 1 97 ? -2.977 -6.973 -13.203 1.00 93.44 97 VAL A O 1
ATOM 744 N N . ALA A 1 98 ? -1.468 -8.333 -14.163 1.00 94.06 98 ALA A N 1
ATOM 745 C CA . ALA A 1 98 ? -0.877 -8.803 -12.916 1.00 94.06 98 ALA A CA 1
ATOM 746 C C . ALA A 1 98 ? -0.236 -7.668 -12.098 1.00 94.06 98 ALA A C 1
ATOM 748 O O . ALA A 1 98 ? -0.352 -7.654 -10.874 1.00 94.06 98 ALA A O 1
ATOM 749 N N . THR A 1 99 ? 0.362 -6.666 -12.747 1.00 93.44 99 THR A N 1
ATOM 750 C CA . THR A 1 99 ? 0.876 -5.463 -12.078 1.00 93.44 99 THR A CA 1
ATOM 751 C C . THR A 1 99 ? -0.245 -4.644 -11.435 1.00 93.44 99 THR A C 1
ATOM 753 O O . THR A 1 99 ? -0.094 -4.169 -10.310 1.00 93.44 99 THR A O 1
ATOM 756 N N . GLY A 1 100 ? -1.400 -4.523 -12.098 1.00 93.62 100 GLY A N 1
ATOM 757 C CA . GLY A 1 100 ? -2.583 -3.878 -11.520 1.00 93.62 100 GLY A CA 1
ATOM 758 C C . GLY A 1 100 ? -3.067 -4.581 -10.248 1.00 93.62 100 GLY A C 1
ATOM 759 O O . GLY A 1 100 ? -3.253 -3.939 -9.212 1.00 93.62 100 GLY A O 1
ATOM 760 N N . PHE A 1 101 ? -3.191 -5.911 -10.291 1.00 94.44 101 PHE A N 1
ATOM 761 C CA . PHE A 1 101 ? -3.542 -6.707 -9.110 1.00 94.44 101 PHE A CA 1
ATOM 762 C C . PHE A 1 101 ? -2.488 -6.608 -8.001 1.00 94.44 101 PHE A C 1
ATOM 764 O O . PHE A 1 101 ? -2.851 -6.478 -6.833 1.00 94.44 101 PHE A O 1
ATOM 771 N N . ALA A 1 102 ? -1.196 -6.590 -8.338 1.00 93.38 102 ALA A N 1
ATOM 772 C CA . ALA A 1 102 ? -0.130 -6.423 -7.354 1.00 93.38 102 ALA A CA 1
ATOM 773 C C . ALA A 1 102 ? -0.249 -5.074 -6.625 1.00 93.38 102 ALA A C 1
ATOM 775 O O . ALA A 1 102 ? -0.140 -5.031 -5.400 1.00 93.38 102 ALA A O 1
ATOM 776 N N . GLY A 1 103 ? -0.556 -3.990 -7.347 1.00 92.12 103 GLY A N 1
ATOM 777 C CA . GLY A 1 103 ? -0.842 -2.682 -6.747 1.00 92.12 103 GLY A CA 1
ATOM 778 C C . GLY A 1 103 ? -2.066 -2.703 -5.824 1.00 92.12 103 GLY A C 1
ATOM 779 O O . GLY A 1 103 ? -2.039 -2.117 -4.743 1.00 92.12 103 GLY A O 1
ATOM 780 N N . ALA A 1 104 ? -3.119 -3.430 -6.203 1.00 92.00 104 ALA A N 1
ATOM 781 C CA . ALA A 1 104 ? -4.311 -3.590 -5.374 1.00 92.00 104 ALA A CA 1
ATOM 782 C C . ALA A 1 104 ? -4.031 -4.335 -4.061 1.00 92.00 104 ALA A C 1
ATOM 784 O O . ALA A 1 104 ? -4.397 -3.868 -2.979 1.00 92.00 104 ALA A O 1
ATOM 785 N N . PHE A 1 105 ? -3.338 -5.471 -4.146 1.00 91.50 105 PHE A N 1
ATOM 786 C CA . PHE A 1 105 ? -2.923 -6.235 -2.974 1.00 91.50 105 PHE A CA 1
ATOM 787 C C . PHE A 1 105 ? -1.964 -5.444 -2.082 1.00 91.50 105 PHE A C 1
ATOM 789 O O . PHE A 1 105 ? -2.069 -5.536 -0.861 1.00 91.50 105 PHE A O 1
ATOM 796 N N . LEU A 1 106 ? -1.080 -4.621 -2.658 1.00 90.94 106 LEU A N 1
ATOM 797 C CA . LEU A 1 106 ? -0.182 -3.760 -1.889 1.00 90.94 106 LEU A CA 1
ATOM 798 C C . LEU A 1 106 ? -0.962 -2.840 -0.940 1.00 90.94 106 LEU A C 1
ATOM 800 O O . LEU A 1 106 ? -0.592 -2.721 0.224 1.00 90.94 106 LEU A O 1
ATOM 804 N N . ILE A 1 107 ? -2.070 -2.246 -1.397 1.00 90.94 107 ILE A N 1
ATOM 805 C CA . ILE A 1 107 ? -2.927 -1.411 -0.542 1.00 90.94 107 ILE A CA 1
ATOM 806 C C . ILE A 1 107 ? -3.631 -2.237 0.534 1.00 90.94 107 ILE A C 1
ATOM 808 O O . ILE A 1 107 ? -3.696 -1.805 1.684 1.00 90.94 107 ILE A O 1
ATOM 812 N N . ALA A 1 108 ? -4.104 -3.440 0.205 1.00 88.44 108 ALA A N 1
ATOM 813 C CA . ALA A 1 108 ? -4.712 -4.327 1.195 1.00 88.44 108 ALA A CA 1
ATOM 814 C C . ALA A 1 108 ? -3.727 -4.682 2.328 1.00 88.44 108 ALA A C 1
ATOM 816 O O . ALA A 1 108 ? -4.066 -4.565 3.508 1.00 88.44 108 ALA A O 1
ATOM 817 N N . TYR A 1 109 ? -2.487 -5.043 1.987 1.00 86.94 109 TYR A N 1
ATOM 818 C CA . TYR A 1 109 ? -1.451 -5.347 2.977 1.00 86.94 109 TYR A CA 1
ATOM 819 C C . TYR A 1 109 ? -0.923 -4.110 3.701 1.00 86.94 109 TYR A C 1
ATOM 821 O O . TYR A 1 109 ? -0.609 -4.196 4.886 1.00 86.94 109 TYR A O 1
ATOM 829 N N . LEU A 1 110 ? -0.885 -2.948 3.044 1.00 88.12 110 LEU A N 1
ATOM 830 C CA . LEU A 1 110 ? -0.580 -1.674 3.691 1.00 88.12 110 LEU A CA 1
ATOM 831 C C . LEU A 1 110 ? -1.583 -1.383 4.814 1.00 88.12 110 LEU A C 1
ATOM 833 O O . LEU A 1 110 ? -1.172 -1.115 5.941 1.00 88.12 110 LEU A O 1
ATOM 837 N N . LEU A 1 111 ? -2.887 -1.497 4.541 1.00 85.25 111 LEU A N 1
ATOM 838 C CA . LEU A 1 111 ? -3.928 -1.328 5.560 1.00 85.25 111 LEU A CA 1
ATOM 839 C C . LEU A 1 111 ? -3.779 -2.337 6.703 1.00 85.25 111 LEU A C 1
ATOM 841 O O . LEU A 1 111 ? -3.922 -1.967 7.870 1.00 85.25 111 LEU A O 1
ATOM 845 N N . GLN A 1 112 ? -3.448 -3.590 6.384 1.00 83.25 112 GLN A N 1
ATOM 846 C CA . GLN A 1 112 ? -3.214 -4.620 7.394 1.00 83.25 112 GLN A CA 1
ATOM 847 C C . GLN A 1 112 ? -2.018 -4.274 8.291 1.00 83.25 112 GLN A C 1
ATOM 849 O O . GLN A 1 112 ? -2.127 -4.374 9.513 1.00 83.25 112 GLN A O 1
ATOM 854 N N . GLY A 1 113 ? -0.906 -3.813 7.714 1.00 82.12 113 GLY A N 1
ATOM 855 C CA . GLY A 1 113 ? 0.270 -3.362 8.458 1.00 82.12 113 GLY A CA 1
ATOM 856 C C . GLY A 1 113 ? -0.018 -2.138 9.328 1.00 82.12 113 GLY A C 1
ATOM 857 O O . GLY A 1 113 ? 0.373 -2.106 10.494 1.00 82.12 113 GLY A O 1
ATOM 858 N N . LEU A 1 114 ? -0.786 -1.172 8.809 1.00 83.69 114 LEU A N 1
ATOM 859 C CA . LEU A 1 114 ? -1.281 -0.030 9.583 1.00 83.69 114 LEU A CA 1
ATOM 860 C C . LEU A 1 114 ? -2.089 -0.494 10.797 1.00 83.69 114 LEU A C 1
ATOM 862 O O . LEU A 1 114 ? -1.891 0.036 11.885 1.00 83.69 114 LEU A O 1
ATOM 866 N N . ALA A 1 115 ? -2.975 -1.478 10.628 1.00 78.31 115 ALA A N 1
ATOM 867 C CA . ALA A 1 115 ? -3.791 -2.022 11.710 1.00 78.31 115 ALA A CA 1
ATOM 868 C C . ALA A 1 115 ? -2.952 -2.754 12.773 1.00 78.31 115 ALA A C 1
ATOM 870 O O . ALA A 1 115 ? -3.228 -2.609 13.964 1.00 78.31 115 ALA A O 1
ATOM 871 N N . VAL A 1 116 ? -1.891 -3.467 12.373 1.00 76.75 116 VAL A N 1
ATOM 872 C CA . VAL A 1 116 ? -0.928 -4.068 13.314 1.00 76.75 116 VAL A CA 1
ATOM 873 C C . VAL A 1 116 ? -0.222 -2.984 14.129 1.00 76.75 116 VAL A C 1
ATOM 875 O O . VAL A 1 116 ? -0.222 -3.043 15.357 1.00 76.75 116 VAL A O 1
ATOM 878 N N . ILE A 1 117 ? 0.306 -1.946 13.473 1.00 81.06 117 ILE A N 1
ATOM 879 C CA . ILE A 1 117 ? 0.927 -0.812 14.172 1.00 81.06 117 ILE A CA 1
ATOM 880 C C . ILE A 1 117 ? -0.098 -0.133 15.093 1.00 81.06 117 ILE A C 1
ATOM 882 O O . ILE A 1 117 ? 0.209 0.194 16.234 1.00 81.06 117 ILE A O 1
ATOM 886 N N . HIS A 1 118 ? -1.343 0.032 14.651 1.00 79.19 118 HIS A N 1
ATOM 887 C CA . HIS A 1 118 ? -2.404 0.610 15.473 1.00 79.19 118 HIS A CA 1
ATOM 888 C C . HIS A 1 118 ? -2.670 -0.190 16.752 1.00 79.19 118 HIS A C 1
ATOM 890 O O . HIS A 1 118 ? -2.878 0.411 17.802 1.00 79.19 118 HIS A O 1
ATOM 896 N N . PHE A 1 119 ? -2.642 -1.522 16.671 1.00 73.56 119 PHE A N 1
ATOM 897 C CA . PHE A 1 119 ? -2.826 -2.413 17.813 1.00 73.56 119 PHE A CA 1
ATOM 898 C C . PHE A 1 119 ? -1.657 -2.330 18.804 1.00 73.56 119 PHE A C 1
ATOM 900 O O . PHE A 1 119 ? -1.876 -2.085 19.987 1.00 73.56 119 PHE A O 1
ATOM 907 N N . TYR A 1 120 ? -0.411 -2.431 18.333 1.00 72.44 120 TYR A N 1
ATOM 908 C CA . TYR A 1 120 ? 0.773 -2.378 19.207 1.00 72.44 120 TYR A CA 1
ATOM 909 C C . TYR A 1 120 ? 1.010 -1.011 19.863 1.00 72.44 120 TYR A C 1
ATOM 911 O O . TYR A 1 120 ? 1.779 -0.897 20.814 1.00 72.44 120 TYR A O 1
ATOM 919 N N . THR A 1 121 ? 0.361 0.036 19.361 1.00 76.88 121 THR A N 1
ATOM 920 C CA . THR A 1 121 ? 0.512 1.408 19.866 1.00 76.88 121 THR A CA 1
ATOM 921 C C . THR A 1 121 ? -0.600 1.809 20.835 1.00 76.88 121 THR A C 1
ATOM 923 O O . THR A 1 121 ? -0.600 2.929 21.360 1.00 76.88 121 THR A O 1
ATOM 926 N N . LEU A 1 122 ? -1.529 0.888 21.123 1.00 71.19 122 LEU A N 1
ATOM 927 C CA . LEU A 1 122 ? -2.510 1.024 22.194 1.00 71.19 122 LEU A CA 1
ATOM 928 C C . LEU A 1 122 ? -1.780 1.126 23.546 1.00 71.19 122 LEU A C 1
ATOM 930 O O . LEU A 1 1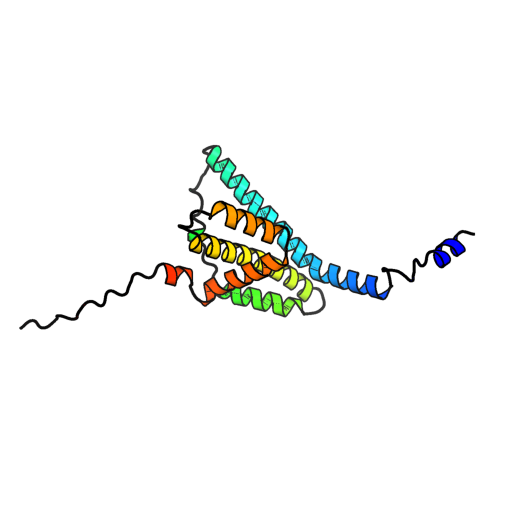22 ? -0.988 0.262 23.901 1.00 71.19 122 LEU A O 1
ATOM 934 N N . GLY A 1 123 ? -2.036 2.204 24.295 1.00 68.06 123 GLY A N 1
ATOM 935 C CA . GLY A 1 123 ? -1.451 2.442 25.625 1.00 68.06 123 GLY A CA 1
ATOM 936 C C . GLY A 1 123 ? -0.265 3.415 25.672 1.00 68.06 123 GLY A C 1
ATOM 937 O O . GLY A 1 123 ? 0.154 3.796 26.761 1.00 68.06 123 GLY A O 1
ATOM 938 N N . MET A 1 124 ? 0.253 3.881 24.528 1.00 80.81 124 MET A N 1
ATOM 939 C CA . MET A 1 124 ? 1.341 4.870 24.504 1.00 80.81 124 MET A CA 1
ATOM 940 C C . MET A 1 124 ? 0.819 6.316 24.623 1.00 80.81 124 MET A C 1
ATOM 942 O O . MET A 1 124 ? -0.077 6.701 23.864 1.00 80.81 124 MET A O 1
ATOM 946 N N . PRO A 1 125 ? 1.412 7.174 25.481 1.00 75.25 125 PRO A N 1
ATOM 947 C CA . PRO A 1 125 ? 0.960 8.558 25.669 1.00 75.25 125 PRO A CA 1
ATOM 948 C C . PRO A 1 125 ? 1.197 9.455 24.438 1.00 75.25 125 PRO A C 1
ATOM 950 O O . PRO A 1 125 ? 0.524 10.468 24.276 1.00 75.25 125 PRO A O 1
ATOM 953 N N . PHE A 1 126 ? 2.112 9.077 23.537 1.00 78.81 126 PHE A N 1
ATOM 954 C CA . PHE A 1 126 ? 2.466 9.831 22.322 1.00 78.81 126 PHE A CA 1
ATOM 955 C C . PHE A 1 126 ? 1.853 9.254 21.029 1.00 78.81 126 PHE A C 1
ATOM 957 O O . PHE A 1 126 ? 2.273 9.602 19.921 1.00 78.81 126 PHE A O 1
ATOM 964 N N . ARG A 1 127 ? 0.836 8.388 21.149 1.00 78.81 127 ARG A N 1
ATOM 965 C CA . ARG A 1 127 ? 0.207 7.661 20.030 1.00 78.81 127 ARG A CA 1
ATOM 966 C C . ARG A 1 127 ? -0.196 8.564 18.860 1.00 78.81 127 ARG A C 1
ATOM 968 O O . ARG A 1 127 ? 0.125 8.254 17.717 1.00 78.81 127 ARG A O 1
ATOM 975 N N . THR A 1 128 ? -0.883 9.674 19.128 1.00 78.38 128 THR A N 1
ATOM 976 C CA . THR A 1 128 ? -1.404 10.563 18.074 1.00 78.38 128 THR A CA 1
ATOM 977 C C . THR A 1 128 ? -0.284 11.178 17.239 1.00 78.38 128 THR A C 1
ATOM 979 O O . THR A 1 128 ? -0.384 11.208 16.016 1.00 78.38 128 THR A O 1
ATOM 982 N N . ALA A 1 129 ? 0.804 11.615 17.882 1.00 81.06 129 ALA A N 1
ATOM 983 C CA . ALA A 1 129 ? 1.949 12.199 17.191 1.00 81.06 129 ALA A CA 1
ATOM 984 C C . ALA A 1 129 ? 2.660 11.158 16.314 1.00 81.06 129 ALA A C 1
ATOM 986 O O . ALA A 1 129 ? 2.948 11.423 15.150 1.00 81.06 129 ALA A O 1
ATOM 987 N N . MET A 1 130 ? 2.877 9.949 16.836 1.00 82.56 130 MET A N 1
ATOM 988 C CA . MET A 1 130 ? 3.531 8.880 16.081 1.00 82.56 130 MET A CA 1
ATOM 989 C C . MET A 1 130 ? 2.699 8.412 14.883 1.00 82.56 130 MET A C 1
ATOM 991 O O . MET A 1 130 ? 3.242 8.230 13.797 1.00 82.56 130 MET A O 1
ATOM 995 N N . LEU A 1 131 ? 1.382 8.256 15.052 1.00 82.00 131 LEU A N 1
ATOM 996 C CA . LEU A 1 131 ? 0.491 7.889 13.951 1.00 82.00 131 LEU A CA 1
ATOM 997 C C . LEU A 1 131 ? 0.396 8.996 12.901 1.00 82.00 131 LEU A C 1
ATOM 999 O O . LEU A 1 131 ? 0.379 8.691 11.712 1.00 82.00 131 LEU A O 1
ATOM 1003 N N . ALA A 1 132 ? 0.386 10.267 13.315 1.00 83.75 132 ALA A N 1
ATOM 1004 C CA . ALA A 1 132 ? 0.438 11.383 12.379 1.00 83.75 132 ALA A CA 1
ATOM 1005 C C . ALA A 1 132 ? 1.715 11.318 11.530 1.00 83.75 132 ALA A C 1
ATOM 1007 O O . ALA A 1 132 ? 1.632 11.333 10.305 1.00 83.75 132 ALA A O 1
ATOM 1008 N N . VAL A 1 133 ? 2.882 11.160 12.166 1.00 86.62 133 VAL A N 1
ATOM 1009 C CA . VAL A 1 133 ? 4.168 11.020 11.463 1.00 86.62 133 VAL A CA 1
ATOM 1010 C C . VAL A 1 133 ? 4.162 9.812 10.530 1.00 86.62 133 VAL A C 1
ATOM 1012 O O . VAL A 1 133 ? 4.594 9.937 9.389 1.00 86.62 133 VAL A O 1
ATOM 1015 N N . LEU A 1 134 ? 3.633 8.668 10.967 1.00 86.19 134 LEU A N 1
ATOM 1016 C CA . LEU A 1 134 ? 3.531 7.473 10.132 1.00 86.19 134 LEU A CA 1
ATOM 1017 C C . LEU A 1 134 ? 2.646 7.710 8.902 1.00 86.19 134 LEU A C 1
ATOM 1019 O O . LEU A 1 134 ? 3.029 7.327 7.801 1.00 86.19 134 LEU A O 1
ATOM 1023 N N . TYR A 1 135 ? 1.489 8.357 9.059 1.00 84.00 135 TYR A N 1
ATOM 1024 C CA . TYR A 1 135 ? 0.609 8.666 7.930 1.00 84.00 135 TYR A CA 1
ATOM 1025 C C . TYR A 1 135 ? 1.250 9.644 6.951 1.00 84.00 135 TYR A C 1
ATOM 1027 O O . TYR A 1 135 ? 1.187 9.418 5.744 1.00 84.00 135 TYR A O 1
ATOM 1035 N N . PHE A 1 136 ? 1.922 10.681 7.453 1.00 87.06 136 PHE A N 1
ATOM 1036 C CA . PHE A 1 136 ? 2.705 11.579 6.608 1.00 87.06 136 PHE A CA 1
ATOM 1037 C C . PHE A 1 136 ? 3.828 10.829 5.887 1.00 87.06 136 PHE A C 1
ATOM 1039 O O . PHE A 1 136 ? 4.014 11.013 4.687 1.00 87.06 136 PHE A O 1
ATOM 1046 N N . ALA A 1 137 ? 4.527 9.934 6.582 1.00 86.19 137 ALA A N 1
ATOM 1047 C CA . ALA A 1 137 ? 5.579 9.126 5.990 1.00 86.19 137 ALA A CA 1
ATOM 1048 C C . ALA A 1 137 ? 5.033 8.219 4.877 1.00 86.19 137 ALA A C 1
ATOM 1050 O O . ALA A 1 137 ? 5.591 8.198 3.792 1.00 86.19 137 ALA A O 1
ATOM 1051 N N . VAL A 1 138 ? 3.909 7.536 5.089 1.00 86.31 138 VAL A N 1
ATOM 1052 C CA . VAL A 1 138 ? 3.274 6.691 4.062 1.00 86.31 138 VAL A CA 1
ATOM 1053 C C . VAL A 1 138 ? 2.807 7.512 2.855 1.00 86.31 138 VAL A C 1
ATOM 1055 O O . VAL A 1 138 ? 2.952 7.057 1.723 1.00 86.31 138 VAL A O 1
ATOM 1058 N N . LEU A 1 139 ? 2.275 8.719 3.078 1.00 82.81 139 LEU A N 1
ATOM 1059 C CA . LEU A 1 139 ? 1.755 9.573 2.009 1.00 82.81 139 LEU A CA 1
ATOM 1060 C C . LEU A 1 139 ? 2.866 10.180 1.141 1.00 82.81 139 LEU A C 1
ATOM 1062 O O . LEU A 1 139 ? 2.733 10.236 -0.078 1.00 82.81 139 LEU A O 1
ATOM 1066 N N . PHE A 1 140 ? 3.950 10.646 1.764 1.00 86.25 140 PHE A N 1
ATOM 1067 C CA . PHE A 1 140 ? 5.024 11.362 1.071 1.00 86.25 140 PHE A CA 1
ATOM 1068 C C . PHE A 1 140 ? 6.194 10.460 0.666 1.00 86.25 140 PHE A C 1
ATOM 1070 O O . PHE A 1 140 ? 6.904 10.764 -0.291 1.00 86.25 140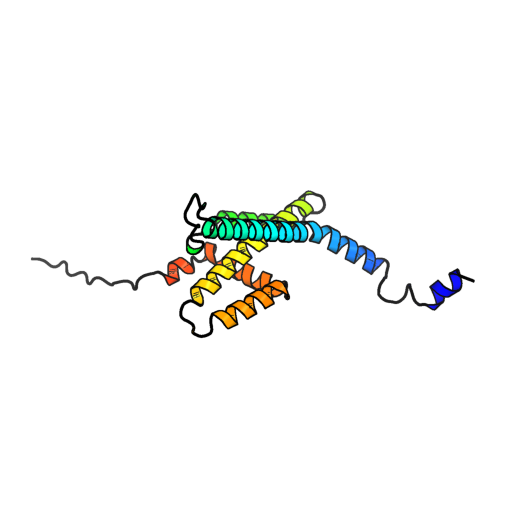 PHE A O 1
ATOM 1077 N N . LEU A 1 141 ? 6.415 9.352 1.376 1.00 87.75 141 LEU A N 1
ATOM 1078 C CA . LEU A 1 141 ? 7.522 8.431 1.148 1.00 87.75 141 LEU A CA 1
ATOM 1079 C C . LEU A 1 141 ? 6.958 7.061 0.754 1.00 87.75 141 LEU A C 1
ATOM 1081 O O . LEU A 1 141 ? 6.761 6.182 1.591 1.00 87.75 141 LEU A O 1
ATOM 1085 N N . GLY A 1 142 ? 6.756 6.844 -0.549 1.00 81.75 142 GLY A N 1
ATOM 1086 C CA . GLY A 1 142 ? 6.186 5.592 -1.069 1.00 81.75 142 GLY A CA 1
ATOM 1087 C C . GLY A 1 142 ? 6.927 4.319 -0.627 1.00 81.75 142 GLY A C 1
ATOM 1088 O O . GLY A 1 142 ? 6.312 3.269 -0.471 1.00 81.75 142 GLY A O 1
ATOM 1089 N N . TRP A 1 143 ? 8.230 4.398 -0.338 1.00 86.56 143 TRP A N 1
ATOM 1090 C CA . TRP A 1 143 ? 8.998 3.263 0.185 1.00 86.56 143 TRP A CA 1
ATOM 1091 C C . TRP A 1 143 ? 8.620 2.880 1.627 1.00 86.56 143 TRP A C 1
ATOM 1093 O O . TRP A 1 143 ? 8.675 1.703 1.977 1.00 86.56 143 TRP A O 1
ATOM 1103 N N . VAL A 1 144 ? 8.175 3.835 2.454 1.00 87.50 144 VAL A N 1
ATOM 1104 C CA . VAL A 1 144 ? 7.667 3.549 3.806 1.00 87.50 144 VAL A CA 1
ATOM 1105 C C . VAL A 1 144 ? 6.385 2.731 3.709 1.00 87.50 144 VAL A C 1
ATOM 1107 O O . VAL A 1 144 ? 6.220 1.761 4.447 1.00 87.50 144 VAL A O 1
ATOM 1110 N N . ALA A 1 145 ? 5.513 3.055 2.750 1.00 85.06 145 ALA A N 1
ATOM 1111 C CA . ALA A 1 145 ? 4.311 2.270 2.487 1.00 85.06 145 ALA A CA 1
ATOM 1112 C C . ALA A 1 145 ? 4.649 0.801 2.166 1.00 85.06 145 ALA A C 1
ATOM 1114 O O . ALA A 1 145 ? 3.986 -0.106 2.664 1.00 85.06 145 ALA A O 1
ATOM 1115 N N . ILE A 1 146 ? 5.724 0.549 1.412 1.00 86.44 146 ILE A N 1
ATOM 1116 C CA . ILE A 1 146 ? 6.181 -0.816 1.109 1.00 86.44 146 ILE A CA 1
ATOM 1117 C C . ILE A 1 146 ? 6.612 -1.549 2.387 1.00 86.44 146 ILE A C 1
ATOM 1119 O O . ILE A 1 146 ? 6.191 -2.684 2.600 1.00 86.44 146 ILE A O 1
ATOM 1123 N N . ILE A 1 147 ? 7.395 -0.912 3.265 1.00 87.19 147 ILE A N 1
ATOM 1124 C CA . ILE A 1 147 ?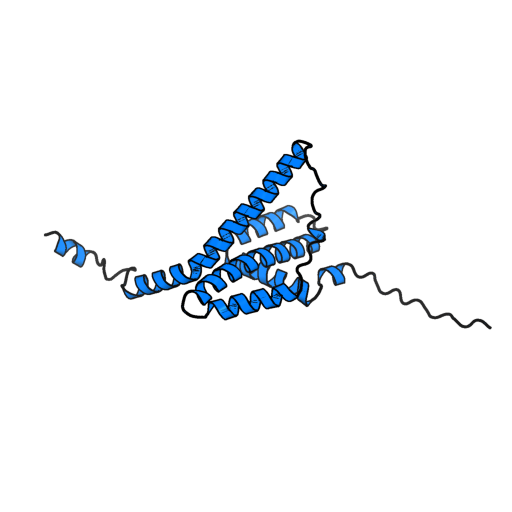 7.820 -1.522 4.541 1.00 87.19 147 ILE A CA 1
ATOM 1125 C C . ILE A 1 147 ? 6.610 -1.891 5.398 1.00 87.19 147 ILE A C 1
ATOM 1127 O O . ILE A 1 147 ? 6.541 -2.990 5.949 1.00 87.19 147 ILE A O 1
ATOM 1131 N N . VAL A 1 148 ? 5.632 -0.992 5.492 1.00 86.06 148 VAL A N 1
ATOM 1132 C CA . VAL A 1 148 ? 4.429 -1.250 6.283 1.00 86.06 148 VAL A CA 1
ATOM 1133 C C . VAL A 1 148 ? 3.573 -2.352 5.650 1.00 86.06 148 VAL A C 1
ATOM 1135 O O . VAL A 1 148 ? 3.044 -3.195 6.370 1.00 86.06 148 VAL A O 1
ATOM 1138 N N . ALA A 1 149 ? 3.493 -2.426 4.319 1.00 86.00 149 ALA A N 1
ATOM 1139 C CA . ALA A 1 149 ? 2.830 -3.532 3.632 1.00 86.00 149 ALA A CA 1
ATOM 1140 C C . ALA A 1 149 ? 3.527 -4.882 3.888 1.00 86.00 149 ALA A C 1
ATOM 1142 O O . ALA A 1 149 ? 2.852 -5.886 4.110 1.00 86.00 149 ALA A O 1
ATOM 1143 N N . ILE A 1 150 ? 4.865 -4.913 3.937 1.00 85.62 150 ILE A N 1
ATOM 1144 C CA . ILE A 1 150 ? 5.636 -6.111 4.314 1.00 85.62 150 ILE A CA 1
ATOM 1145 C C . ILE A 1 150 ? 5.318 -6.538 5.750 1.00 85.62 150 ILE A C 1
ATOM 1147 O O . ILE A 1 150 ? 5.119 -7.723 6.012 1.00 85.62 150 ILE A O 1
ATOM 1151 N N . LEU A 1 151 ? 5.204 -5.585 6.676 1.00 84.38 151 LEU A N 1
ATOM 1152 C CA . LEU A 1 151 ? 4.771 -5.872 8.044 1.00 84.38 151 LEU A CA 1
ATOM 1153 C C . LEU A 1 151 ? 3.354 -6.470 8.061 1.00 84.38 151 LEU A C 1
ATOM 1155 O O . LEU A 1 151 ? 3.108 -7.457 8.751 1.00 84.38 151 LEU A O 1
ATOM 1159 N N . GLY A 1 152 ? 2.444 -5.936 7.243 1.00 79.94 152 GLY A N 1
ATOM 1160 C CA . GLY A 1 152 ? 1.092 -6.468 7.065 1.00 79.94 152 GLY A CA 1
ATOM 1161 C C . GLY A 1 152 ? 1.039 -7.883 6.478 1.00 79.94 152 GLY A C 1
ATOM 1162 O O . GLY A 1 152 ? 0.159 -8.654 6.856 1.00 79.94 152 GLY A O 1
ATOM 1163 N N . LEU A 1 153 ? 1.987 -8.256 5.610 1.00 80.19 153 LEU A N 1
ATOM 1164 C CA . LEU A 1 153 ? 2.141 -9.629 5.099 1.00 80.19 153 LEU A CA 1
ATOM 1165 C C . LEU A 1 153 ? 2.537 -10.631 6.188 1.00 80.19 153 LEU A C 1
ATOM 1167 O O . LEU A 1 153 ? 2.228 -11.814 6.063 1.00 80.19 153 LEU A O 1
ATOM 1171 N N . GLY A 1 154 ? 3.201 -10.176 7.252 1.00 73.31 154 GLY A N 1
ATOM 1172 C CA . GLY A 1 154 ? 3.553 -11.024 8.388 1.00 73.31 154 GLY A CA 1
ATOM 1173 C C . GLY A 1 154 ? 2.338 -11.476 9.204 1.00 73.31 154 GLY A C 1
ATOM 1174 O O . GLY A 1 154 ? 2.372 -12.540 9.817 1.00 73.31 154 GLY A O 1
ATOM 1175 N N . GLU A 1 155 ? 1.239 -10.720 9.185 1.00 70.44 155 GLU A N 1
ATOM 1176 C CA . GLU A 1 155 ? 0.079 -10.988 10.040 1.00 70.44 155 GLU A CA 1
ATOM 1177 C C . GLU A 1 155 ? -0.608 -12.338 9.743 1.00 70.44 155 GLU A C 1
ATOM 1179 O O . GLU A 1 155 ? -0.738 -13.134 10.673 1.00 70.44 155 GLU A O 1
ATOM 1184 N N . PRO A 1 156 ? -0.982 -12.675 8.489 1.00 64.06 156 PRO A N 1
ATOM 1185 C CA . PRO A 1 156 ? -1.635 -13.952 8.181 1.00 64.06 156 PRO A CA 1
ATOM 1186 C C . PRO A 1 156 ? -0.691 -15.158 8.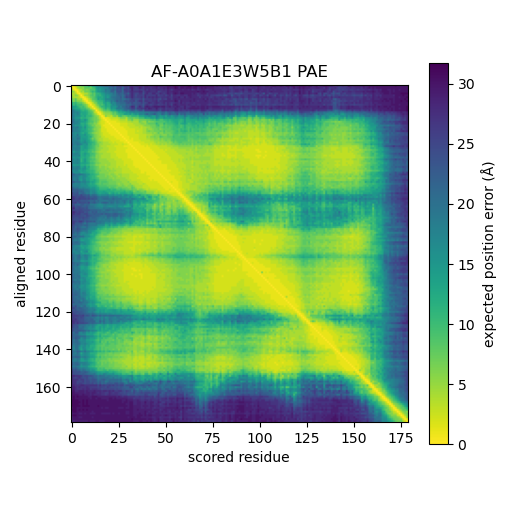331 1.00 64.06 156 PRO A C 1
ATOM 1188 O O . PRO A 1 156 ? -1.129 -16.275 8.597 1.00 64.06 156 PRO A O 1
ATOM 1191 N N . VAL A 1 157 ? 0.622 -14.939 8.170 1.00 61.06 157 VAL A N 1
ATOM 1192 C CA . VAL A 1 157 ? 1.644 -15.999 8.236 1.00 61.06 157 VAL A CA 1
ATOM 1193 C C . VAL A 1 157 ? 2.010 -16.349 9.681 1.00 61.06 157 VAL A C 1
ATOM 1195 O O . VAL A 1 157 ? 2.244 -17.517 9.984 1.00 61.06 157 VAL A O 1
ATOM 1198 N N . PHE A 1 158 ? 2.049 -15.361 10.582 1.00 59.41 158 PHE A N 1
ATOM 1199 C CA . PHE A 1 158 ? 2.532 -15.542 11.956 1.00 59.41 158 PHE A CA 1
ATOM 1200 C C . PHE A 1 158 ? 1.454 -15.389 13.040 1.00 59.41 158 PHE A C 1
ATOM 1202 O O . PHE A 1 158 ? 1.726 -15.720 14.197 1.00 59.41 158 PHE A O 1
ATOM 1209 N N . GLY A 1 159 ? 0.251 -14.909 12.702 1.00 62.12 159 GLY A N 1
ATOM 1210 C CA . GLY A 1 159 ? -0.846 -14.710 13.656 1.00 62.12 159 GLY A CA 1
ATOM 1211 C C . GLY A 1 159 ? -0.465 -13.771 14.805 1.00 62.12 159 GLY A C 1
ATOM 1212 O O . GLY A 1 159 ? -0.688 -14.096 15.974 1.00 62.12 159 GLY A O 1
ATOM 1213 N N . LEU A 1 160 ? 0.180 -12.640 14.499 1.00 55.94 160 LEU A N 1
ATOM 1214 C CA . LEU A 1 160 ? 0.810 -11.773 15.505 1.00 55.94 160 LEU A CA 1
ATOM 1215 C C . LEU A 1 160 ? -0.226 -11.174 16.478 1.00 55.94 160 LEU A C 1
ATOM 1217 O O . LEU A 1 160 ? 0.047 -11.083 17.676 1.00 55.94 160 LEU A O 1
ATOM 1221 N N . ARG A 1 161 ? -1.446 -10.875 16.013 1.00 56.59 161 ARG A N 1
ATOM 1222 C CA . ARG A 1 161 ? -2.578 -10.433 16.849 1.00 56.59 161 ARG A CA 1
ATOM 1223 C C . ARG A 1 161 ? -3.128 -11.543 17.750 1.00 56.59 161 ARG A C 1
ATOM 1225 O O . ARG A 1 161 ? -3.455 -11.272 18.902 1.00 56.59 161 ARG A O 1
ATOM 1232 N N . ALA A 1 162 ? -3.181 -12.792 17.278 1.00 56.12 162 ALA A N 1
ATOM 1233 C CA . ALA A 1 162 ? -3.629 -13.931 18.091 1.00 56.12 162 ALA A CA 1
ATOM 1234 C C . ALA A 1 162 ? -2.659 -14.220 19.251 1.00 56.12 162 ALA A C 1
ATOM 1236 O O . ALA A 1 162 ? -3.082 -14.575 20.348 1.00 56.12 162 ALA A O 1
ATOM 1237 N N . ARG A 1 163 ? -1.358 -13.998 19.033 1.00 53.22 163 ARG A N 1
ATOM 1238 C CA . ARG A 1 163 ? -0.319 -14.128 20.066 1.00 53.22 163 ARG A CA 1
ATOM 1239 C C . ARG A 1 163 ? -0.331 -12.984 21.080 1.00 53.22 163 ARG A C 1
ATOM 1241 O O . ARG A 1 163 ? -0.079 -13.230 22.252 1.00 53.22 163 ARG A O 1
ATOM 1248 N N . GLY A 1 164 ? -0.656 -11.761 20.654 1.00 52.44 164 GLY A N 1
ATOM 1249 C CA . GLY A 1 164 ? -0.825 -10.615 21.558 1.00 52.44 164 GLY A CA 1
ATOM 1250 C C . GLY A 1 164 ? -2.024 -10.737 22.509 1.00 52.44 164 GLY A C 1
ATOM 1251 O O . GLY A 1 164 ? -2.012 -10.127 23.572 1.00 52.44 164 GLY A O 1
ATOM 1252 N N . ASN A 1 165 ? -3.022 -11.552 22.147 1.00 52.72 165 ASN A N 1
ATOM 1253 C CA . ASN A 1 165 ? -4.223 -11.822 22.945 1.00 52.72 165 ASN A CA 1
ATOM 1254 C C . ASN A 1 165 ? -4.188 -13.169 23.692 1.00 52.72 165 ASN A C 1
ATOM 1256 O O . ASN A 1 165 ? -5.174 -13.511 24.344 1.00 52.72 165 ASN A O 1
ATOM 1260 N N . ALA A 1 166 ? -3.105 -13.952 23.596 1.00 42.41 166 ALA A N 1
ATOM 1261 C CA . ALA A 1 166 ? -3.014 -15.232 24.292 1.00 42.41 166 ALA A CA 1
ATOM 1262 C C . ALA A 1 166 ? -2.973 -14.996 25.818 1.00 42.41 166 ALA A C 1
ATOM 1264 O O . ALA A 1 166 ? -2.050 -14.330 26.298 1.00 42.41 166 ALA A O 1
ATOM 1265 N N . PRO A 1 167 ? -3.944 -15.515 26.597 1.00 46.44 167 PRO A N 1
ATOM 1266 C CA . PRO A 1 167 ? -3.862 -15.484 28.052 1.00 46.44 167 PRO A CA 1
ATOM 1267 C C . PRO A 1 167 ? -2.603 -16.238 28.508 1.00 46.44 167 PRO A C 1
ATOM 1269 O O . PRO A 1 167 ? -2.231 -17.217 27.852 1.00 46.44 167 PRO A O 1
ATOM 1272 N N . PRO A 1 168 ? -1.953 -15.837 29.619 1.00 48.00 168 PRO A N 1
ATOM 1273 C CA . PRO A 1 168 ? -0.880 -16.632 30.207 1.00 48.00 168 PRO A CA 1
ATOM 1274 C C . PRO A 1 168 ? -1.397 -18.056 30.409 1.00 48.00 168 PRO A C 1
ATOM 1276 O O . PRO A 1 168 ? -2.491 -18.226 30.953 1.00 48.00 168 PRO A O 1
ATOM 1279 N N . SER A 1 169 ? -0.647 -19.060 29.947 1.00 51.78 169 SER A N 1
ATOM 1280 C CA . SER A 1 169 ? -0.970 -20.464 30.193 1.00 51.78 169 SER A CA 1
ATOM 1281 C C . SER A 1 169 ? -1.126 -20.652 31.698 1.00 51.78 169 SER A C 1
ATOM 1283 O O . SER A 1 169 ? -0.156 -20.561 32.448 1.00 51.78 169 SER A O 1
ATOM 1285 N N . GLN A 1 170 ? -2.363 -20.836 32.155 1.00 51.53 170 GLN A N 1
ATOM 1286 C CA . GLN A 1 170 ? -2.592 -21.312 33.504 1.00 51.53 170 GLN A CA 1
ATOM 1287 C C . GLN A 1 170 ? -2.191 -22.780 33.495 1.00 51.53 170 GLN A C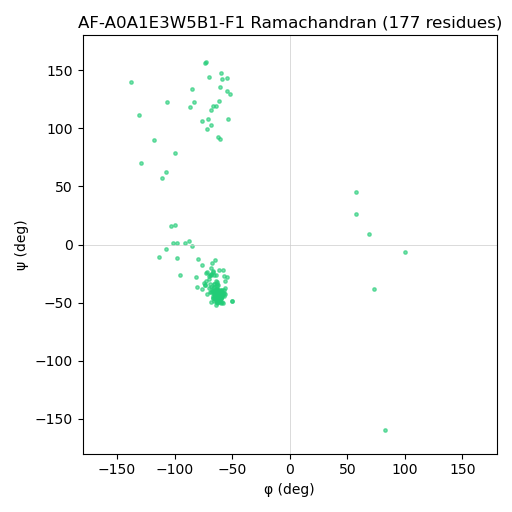 1
ATOM 1289 O O . GLN A 1 170 ? -2.943 -23.632 33.025 1.00 51.53 170 GLN A O 1
ATOM 1294 N N . ASP A 1 171 ? -0.977 -23.049 33.968 1.00 54.03 171 ASP A N 1
ATOM 1295 C CA . ASP A 1 171 ? -0.560 -24.375 34.396 1.00 54.03 171 ASP A CA 1
ATOM 1296 C C . ASP A 1 171 ? -1.490 -24.768 35.551 1.00 54.03 171 ASP A C 1
ATOM 1298 O O . ASP A 1 171 ? -1.267 -24.398 36.703 1.00 54.03 171 ASP A O 1
ATOM 1302 N N . ILE A 1 172 ? -2.606 -25.429 35.235 1.00 58.38 172 ILE A N 1
ATOM 1303 C CA . ILE A 1 172 ? -3.487 -26.016 36.244 1.00 58.38 172 ILE A CA 1
ATOM 1304 C C . ILE A 1 172 ? -2.690 -27.172 36.859 1.00 58.38 172 ILE A C 1
ATOM 1306 O O . ILE A 1 172 ? -2.355 -28.109 36.130 1.00 58.38 172 ILE A O 1
ATOM 1310 N N . PRO A 1 173 ? -2.344 -27.134 38.161 1.00 55.97 173 PRO A N 1
ATOM 1311 C CA . PRO A 1 173 ? -1.690 -28.260 38.801 1.00 55.97 173 PRO A CA 1
ATOM 1312 C C . PRO A 1 173 ? -2.667 -29.433 38.776 1.00 55.97 173 PRO A C 1
ATOM 1314 O O . PRO A 1 173 ? -3.767 -29.333 39.322 1.00 55.97 173 PRO A O 1
ATOM 1317 N N . ASP A 1 174 ? -2.263 -30.517 38.121 1.00 64.38 174 ASP A N 1
ATOM 1318 C CA . ASP A 1 174 ? -2.950 -31.803 38.161 1.00 64.38 174 ASP A CA 1
ATOM 1319 C C . ASP A 1 174 ? -2.930 -32.322 39.605 1.00 64.38 174 ASP A C 1
ATOM 1321 O O . ASP A 1 174 ? -1.956 -32.914 40.075 1.00 64.38 174 ASP A O 1
ATOM 1325 N N . ASN A 1 175 ? -3.986 -31.989 40.341 1.00 61.62 175 ASN A N 1
ATOM 1326 C CA . ASN A 1 175 ? -4.287 -32.555 41.642 1.00 61.62 175 ASN A CA 1
ATOM 1327 C C . ASN A 1 175 ? -5.533 -33.432 41.522 1.00 61.62 175 ASN A C 1
ATOM 1329 O O . ASN A 1 175 ? -6.527 -33.197 42.205 1.00 61.62 175 ASN A O 1
ATOM 1333 N N . ASP A 1 176 ? -5.473 -34.429 40.640 1.00 58.38 176 ASP A N 1
ATOM 1334 C CA . ASP A 1 176 ? -6.338 -35.598 40.731 1.00 58.38 176 ASP A CA 1
ATOM 1335 C C . ASP A 1 176 ? -5.564 -36.761 41.368 1.00 58.38 176 ASP A C 1
ATOM 1337 O O . ASP A 1 176 ? -5.020 -37.655 40.718 1.00 58.38 176 ASP A O 1
ATOM 1341 N N . LYS A 1 177 ? -5.454 -36.700 42.696 1.00 56.28 177 LYS A N 1
ATOM 1342 C CA . LYS A 1 177 ? -5.212 -37.876 43.535 1.00 56.28 177 LYS A CA 1
ATOM 1343 C C . LYS A 1 177 ? -6.240 -37.881 44.652 1.00 56.28 177 LYS A C 1
ATOM 1345 O O . LYS A 1 177 ? -5.915 -37.606 45.806 1.00 56.28 177 LYS A O 1
ATOM 1350 N N . HIS A 1 178 ? -7.482 -38.151 44.269 1.00 55.94 178 HIS A N 1
ATOM 1351 C CA . HIS A 1 178 ? -8.483 -38.645 45.196 1.00 55.94 178 HIS A CA 1
ATOM 1352 C C . HIS A 1 178 ? -8.392 -40.174 45.296 1.00 55.94 178 HIS A C 1
ATOM 1354 O O . HIS A 1 178 ? -8.591 -40.880 44.311 1.00 55.94 178 HIS A O 1
ATOM 1360 N N . ASP A 1 179 ? -8.090 -40.587 46.529 1.00 53.75 179 ASP A N 1
ATOM 1361 C CA . ASP A 1 179 ? -8.537 -41.788 47.250 1.00 53.75 179 ASP A CA 1
ATOM 1362 C C . ASP A 1 179 ? -7.953 -43.169 46.874 1.00 53.75 179 ASP A C 1
ATOM 1364 O O . ASP A 1 179 ? -8.279 -43.746 45.814 1.00 53.75 179 ASP A O 1
#

InterPro domains:
  IPR018710 Protein of unknown function DUF2232 [PF09991] (18-153)